Protein AF-A0A9X8QHI1-F1 (afdb_monomer)

Radius of gyration: 30.8 Å; Cα contacts (8 Å, |Δi|>4): 151; chains: 1; bounding box: 66×58×84 Å

Solvent-accessible surface area (backbone atoms only — not comparable to full-atom values): 13417 Å² total; per-residue (Å²): 136,79,88,83,84,77,73,76,63,63,76,77,45,47,61,26,50,53,50,50,55,56,45,72,71,61,68,79,86,78,76,76,77,72,52,71,58,47,57,49,25,48,51,50,18,52,50,33,41,53,51,17,49,53,29,39,53,51,22,51,52,50,54,50,47,46,73,74,79,48,80,62,58,69,70,61,51,54,49,26,52,50,32,39,53,51,17,52,54,29,41,52,50,26,60,46,35,48,53,54,30,51,52,53,48,60,73,44,36,68,64,52,50,50,54,43,51,52,50,42,51,53,53,51,49,53,56,26,54,70,51,63,83,53,56,70,66,31,50,54,53,36,42,53,54,45,51,54,51,35,52,56,40,50,50,54,42,42,61,65,45,68,82,39,45,65,59,53,51,52,42,58,50,48,52,52,50,41,56,73,63,57,38,68,59,51,51,54,51,38,66,72,56,34,91,33,97,92,33,45,66,57,38,52,49,50,49,53,52,50,53,52,51,50,52,54,54,55,39,52,51,43,50,54,53,34,52,52,48,49,52,48,42,52,43,46,52,55,34,50,50,60,55,57,63,73,75,112

Secondary structure (DSSP, 8-state):
------S--HHHHHHHHHHHHHHHH-PPP------HHHHHHHHHHHHHHHHHHHHHHHHHHHHHHHHHT----HHHHHHHHHHHHHHHHHHHHHHHHHHHHHHHHHHTHHHHHHHHHHHHHHHHHHHHHHHTTS-HHHHHHHHHHHHHHHHHHHHHHHHHHTTTHHHHHHHHHHHHHHHHTTTHHHHHHHHHH-S-TTTHHHHHHHHHHHHHHHHHHHHHHHHHHHHHHHHHHHHHHHHHHHHHHTT-

Structure (mmCIF, N/CA/C/O backbone):
data_AF-A0A9X8QHI1-F1
#
_entry.id   AF-A0A9X8QHI1-F1
#
loop_
_atom_site.group_PDB
_atom_site.id
_atom_site.type_symbol
_atom_site.label_atom_id
_atom_site.label_alt_id
_atom_site.label_comp_id
_atom_site.label_asym_id
_atom_site.label_entity_id
_atom_site.label_seq_id
_atom_site.pdbx_PDB_ins_code
_atom_site.Cartn_x
_atom_site.Cartn_y
_atom_site.Cartn_z
_atom_site.occupancy
_atom_site.B_iso_or_equiv
_atom_site.auth_seq_id
_atom_site.auth_comp_id
_atom_site.auth_asym_id
_atom_site.auth_atom_id
_atom_site.pdbx_PDB_model_num
ATOM 1 N N . MET A 1 1 ? -37.034 -37.301 21.655 1.00 41.12 1 MET A N 1
ATOM 2 C CA . MET A 1 1 ? -37.198 -35.894 22.078 1.00 41.12 1 MET A CA 1
ATOM 3 C C . MET A 1 1 ? -35.820 -35.350 22.422 1.00 41.12 1 MET A C 1
ATOM 5 O O . MET A 1 1 ? -35.374 -35.459 23.553 1.00 41.12 1 MET A O 1
ATOM 9 N N . THR A 1 2 ? -35.085 -34.902 21.406 1.00 42.12 2 THR A N 1
ATOM 10 C CA . THR A 1 2 ? -33.741 -34.334 21.551 1.00 42.12 2 THR A CA 1
ATOM 11 C C . THR A 1 2 ? -33.861 -32.888 22.009 1.00 42.12 2 THR A C 1
ATOM 13 O O . THR A 1 2 ? -34.545 -32.084 21.380 1.00 42.12 2 THR A O 1
ATOM 16 N N . ASN A 1 3 ? -33.233 -32.614 23.146 1.00 45.66 3 ASN A N 1
ATOM 17 C CA . ASN A 1 3 ? -33.188 -31.343 23.848 1.00 45.66 3 ASN A CA 1
ATOM 18 C C . ASN A 1 3 ? -32.720 -30.212 22.911 1.00 45.66 3 ASN A C 1
ATOM 20 O O . ASN A 1 3 ? -31.548 -30.147 22.552 1.00 45.66 3 ASN A O 1
ATOM 24 N N . LYS A 1 4 ? -33.657 -29.357 22.487 1.00 49.12 4 LYS A N 1
ATOM 25 C CA . LYS A 1 4 ? -33.450 -28.222 21.571 1.00 49.12 4 LYS A CA 1
ATOM 26 C C . LYS A 1 4 ? -33.300 -26.898 22.343 1.00 49.12 4 LYS A C 1
ATOM 28 O O . LYS A 1 4 ? -33.751 -25.861 21.880 1.00 49.12 4 LYS A O 1
ATOM 33 N N . ALA A 1 5 ? -32.747 -26.955 23.555 1.00 50.88 5 ALA A N 1
ATOM 34 C CA . ALA A 1 5 ? -32.714 -25.840 24.506 1.00 50.88 5 ALA A CA 1
ATOM 35 C C . ALA A 1 5 ? -31.305 -25.259 24.716 1.00 50.88 5 ALA A C 1
ATOM 37 O O . ALA A 1 5 ? -30.947 -24.932 25.842 1.00 50.88 5 ALA A O 1
ATOM 38 N N . ASN A 1 6 ? -30.475 -25.185 23.669 1.00 51.12 6 ASN A N 1
ATOM 39 C CA . ASN A 1 6 ? -29.163 -24.531 23.776 1.00 51.12 6 ASN A CA 1
ATOM 40 C C . ASN A 1 6 ? -28.576 -24.082 22.424 1.00 51.12 6 ASN A C 1
ATOM 42 O O . ASN A 1 6 ? -27.358 -24.058 22.249 1.00 51.12 6 ASN A O 1
ATOM 46 N N . GLU A 1 7 ? -29.421 -23.733 21.451 1.00 56.00 7 GLU A N 1
ATOM 47 C CA . GLU A 1 7 ? -28.956 -22.842 20.382 1.00 56.00 7 GLU A CA 1
ATOM 48 C C . GLU A 1 7 ? -28.915 -21.430 20.986 1.00 56.00 7 GLU A C 1
ATOM 50 O O . GLU A 1 7 ? -29.912 -21.018 21.581 1.00 56.00 7 GLU A O 1
ATOM 55 N N . PRO A 1 8 ? -27.773 -20.717 20.944 1.00 59.75 8 PRO A N 1
ATOM 56 C CA . PRO A 1 8 ? -27.722 -19.344 21.434 1.00 59.75 8 PRO A CA 1
ATOM 57 C C . PRO A 1 8 ? -28.782 -18.534 20.686 1.00 59.75 8 PRO A C 1
ATOM 59 O O . PRO A 1 8 ? -28.872 -18.657 19.468 1.00 59.75 8 PRO A O 1
ATOM 62 N N . ASP A 1 9 ? -29.588 -17.747 21.405 1.00 62.72 9 ASP A N 1
ATOM 63 C CA . ASP A 1 9 ? -30.670 -16.951 20.819 1.00 62.72 9 ASP A CA 1
ATOM 64 C C . ASP A 1 9 ? -30.130 -16.068 19.682 1.00 62.72 9 ASP A C 1
ATOM 66 O O . ASP A 1 9 ? -29.602 -14.975 19.907 1.00 62.72 9 ASP A O 1
ATOM 70 N N . ASP A 1 10 ? -30.280 -16.527 18.437 1.00 65.69 10 ASP A N 1
ATOM 71 C CA . ASP A 1 10 ? -29.847 -15.802 17.238 1.00 65.69 10 ASP A CA 1
ATOM 72 C C . ASP A 1 10 ? -30.461 -14.397 17.196 1.00 65.69 10 ASP A C 1
ATOM 74 O O . ASP A 1 10 ? -29.866 -13.455 16.671 1.00 65.69 10 ASP A O 1
ATOM 78 N N . GLU A 1 11 ? -31.642 -14.238 17.798 1.00 70.00 11 GLU A N 1
ATOM 79 C CA . GLU A 1 11 ? -32.358 -12.976 17.942 1.00 70.00 11 GLU A CA 1
ATOM 80 C C . GLU A 1 11 ? -31.620 -11.952 18.820 1.00 70.00 11 GLU A C 1
ATOM 82 O O . GLU A 1 11 ? -31.612 -10.769 18.473 1.00 70.00 11 GLU A O 1
ATOM 87 N N . ALA A 1 12 ? -30.908 -12.394 19.862 1.00 72.19 12 ALA A N 1
ATOM 88 C CA . ALA A 1 12 ? -30.068 -11.537 20.702 1.00 72.19 12 ALA A CA 1
ATOM 89 C C . ALA A 1 12 ? -28.800 -11.060 19.969 1.00 72.19 12 ALA A C 1
ATOM 91 O O . ALA A 1 12 ? -28.300 -9.967 20.232 1.00 72.19 12 ALA A O 1
ATOM 92 N N . LEU A 1 13 ? -28.304 -11.835 18.997 1.00 78.50 13 LEU A N 1
ATOM 93 C CA . LEU A 1 13 ? -27.115 -11.499 18.202 1.00 78.50 13 LEU A CA 1
ATOM 94 C C . LEU A 1 13 ? -27.428 -10.670 16.947 1.00 78.50 13 LEU A C 1
ATOM 96 O O . LEU A 1 13 ? -26.521 -10.051 16.383 1.00 78.50 13 LEU A O 1
ATOM 100 N N . ARG A 1 14 ? -28.690 -10.615 16.493 1.00 83.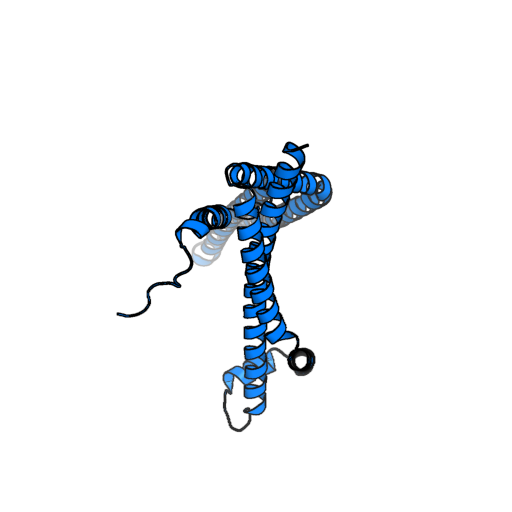38 14 ARG A N 1
ATOM 101 C CA . ARG A 1 14 ? -29.122 -9.812 15.328 1.00 83.38 14 ARG A CA 1
ATOM 102 C C . ARG A 1 14 ? -28.612 -8.363 15.326 1.00 83.38 14 ARG A C 1
ATOM 104 O O . ARG A 1 14 ? -28.152 -7.929 14.266 1.00 83.38 14 ARG A O 1
ATOM 111 N N . PRO A 1 15 ? -28.691 -7.579 16.420 1.00 84.88 15 PRO A N 1
ATOM 112 C CA . PRO A 1 15 ? -28.192 -6.204 16.401 1.00 84.88 15 PRO A CA 1
ATOM 113 C C . PRO A 1 15 ? -26.672 -6.148 16.187 1.00 84.88 15 PRO A C 1
ATOM 115 O O . PRO A 1 15 ? -26.198 -5.340 15.388 1.00 84.88 15 PRO A O 1
ATOM 118 N N . THR A 1 16 ? -25.920 -7.061 16.801 1.00 86.25 16 THR A N 1
ATOM 119 C CA . THR A 1 16 ? -24.462 -7.189 16.650 1.00 86.25 16 THR A CA 1
ATOM 120 C C . THR A 1 16 ? -24.070 -7.602 15.229 1.00 86.25 16 THR A C 1
ATOM 122 O O . THR A 1 16 ? -23.151 -7.029 14.641 1.00 86.25 16 THR A O 1
ATOM 125 N N . TRP A 1 17 ? -24.812 -8.523 14.609 1.00 89.06 17 TRP A N 1
ATOM 126 C CA . TRP A 1 17 ? -24.608 -8.911 13.209 1.00 89.06 17 TRP A CA 1
ATOM 127 C C . TRP A 1 17 ? -24.809 -7.755 12.231 1.00 89.06 17 TRP A C 1
ATOM 129 O O . TRP A 1 17 ? -24.026 -7.608 11.293 1.00 89.06 17 TRP A O 1
ATOM 139 N N . LYS A 1 18 ? -25.813 -6.898 12.454 1.00 89.44 18 LYS A N 1
ATOM 140 C CA . LYS A 1 18 ? -26.036 -5.706 11.616 1.00 89.44 18 LYS A CA 1
ATOM 141 C C . LYS A 1 18 ? -24.866 -4.723 11.698 1.00 89.44 18 LYS A C 1
ATOM 143 O O . LYS A 1 18 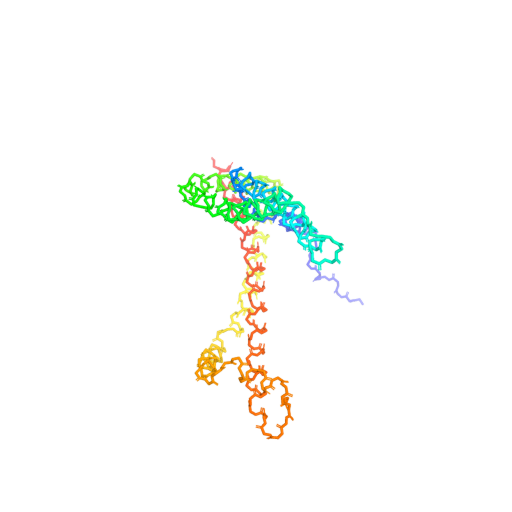? -24.466 -4.173 10.673 1.00 89.44 18 LYS A O 1
ATOM 148 N N . VAL A 1 19 ? -24.286 -4.547 12.887 1.00 88.44 19 VAL A N 1
ATOM 149 C CA . VAL A 1 19 ? -23.073 -3.735 13.082 1.00 88.44 19 VAL A CA 1
ATOM 150 C C . VAL A 1 19 ? -21.896 -4.335 12.312 1.00 88.44 19 VAL A C 1
ATOM 152 O O . VAL A 1 19 ? -21.234 -3.626 11.555 1.00 88.44 19 VAL A O 1
ATOM 155 N N . LEU A 1 20 ? -21.651 -5.640 12.459 1.00 88.44 20 LEU A N 1
ATOM 156 C CA . LEU A 1 20 ? -20.562 -6.334 11.762 1.00 88.44 20 LEU A CA 1
ATOM 157 C C . LEU A 1 20 ? -20.723 -6.279 10.236 1.00 88.44 20 LEU A C 1
ATOM 159 O O . LEU A 1 20 ? -19.739 -6.067 9.527 1.00 88.44 20 LEU A O 1
ATOM 163 N N . HIS A 1 21 ? -21.951 -6.410 9.730 1.00 89.25 21 HIS A N 1
ATOM 164 C CA . HIS A 1 21 ? -22.243 -6.271 8.305 1.00 89.25 21 HIS A CA 1
ATOM 165 C C . HIS A 1 21 ? -21.891 -4.866 7.803 1.00 89.25 21 HIS A C 1
ATOM 167 O O . HIS A 1 21 ? -21.140 -4.728 6.840 1.00 89.25 21 HIS A O 1
ATOM 173 N N . TYR A 1 22 ? -22.349 -3.819 8.493 1.00 89.12 22 TYR A N 1
ATOM 174 C CA . TYR A 1 22 ? -22.016 -2.439 8.137 1.00 89.12 22 TYR A CA 1
ATOM 175 C C . TYR A 1 22 ? -20.497 -2.172 8.177 1.00 89.12 22 TYR A C 1
ATOM 177 O O . TYR A 1 22 ? -19.942 -1.532 7.284 1.00 89.12 22 TYR A O 1
ATOM 185 N N . LEU A 1 23 ? -19.787 -2.713 9.172 1.00 87.75 23 LEU A N 1
ATOM 186 C CA . LEU A 1 23 ? -18.327 -2.596 9.262 1.00 87.75 23 LEU A CA 1
ATOM 187 C C . LEU A 1 23 ? -17.595 -3.295 8.114 1.00 87.75 23 LEU A C 1
ATOM 189 O O . LEU A 1 23 ? -16.530 -2.830 7.710 1.00 87.75 23 LEU A O 1
ATOM 193 N N . SER A 1 24 ? -18.144 -4.382 7.570 1.00 86.31 24 SER A N 1
ATOM 194 C CA . SER A 1 24 ? -17.550 -5.077 6.421 1.00 86.31 24 SER A CA 1
ATOM 195 C C . SER A 1 24 ? -17.541 -4.223 5.145 1.00 86.31 24 SER A C 1
ATOM 197 O O . SER A 1 24 ? -16.659 -4.373 4.298 1.00 86.31 24 SER A O 1
ATOM 199 N N . GLU A 1 25 ? -18.474 -3.274 5.037 1.00 86.69 25 GLU A N 1
ATOM 200 C CA . GLU A 1 25 ? -18.550 -2.312 3.934 1.00 86.69 25 GLU A CA 1
ATOM 201 C C . GLU A 1 25 ? -17.610 -1.113 4.141 1.00 86.69 25 GLU A C 1
ATOM 203 O O . GLU A 1 25 ? -17.193 -0.467 3.174 1.00 86.69 25 GLU A O 1
ATOM 208 N N . CYS A 1 26 ? -17.216 -0.840 5.389 1.00 85.56 26 CYS A N 1
ATOM 209 C CA . CYS A 1 26 ? -16.259 0.206 5.731 1.00 85.56 26 CYS A CA 1
ATOM 210 C C . CYS A 1 26 ? -14.840 -0.194 5.303 1.00 85.56 26 CYS A C 1
ATOM 212 O O . CYS A 1 26 ? -14.160 -0.996 5.945 1.00 85.56 26 CYS A O 1
ATOM 214 N N . LYS A 1 27 ? -14.363 0.405 4.210 1.00 82.62 27 LYS A N 1
ATOM 215 C CA . LYS A 1 27 ? -12.992 0.226 3.716 1.00 82.62 27 LYS A CA 1
ATOM 216 C C . LYS A 1 27 ? -12.089 1.355 4.213 1.00 82.62 27 LYS A C 1
ATOM 218 O O . LYS A 1 27 ? -12.553 2.489 4.276 1.00 82.62 27 LYS A O 1
ATOM 223 N N . PRO A 1 28 ? -10.808 1.079 4.511 1.00 81.69 28 PRO A N 1
ATOM 224 C CA . PRO A 1 28 ? -9.853 2.139 4.802 1.00 81.69 28 PRO A CA 1
ATOM 225 C C . PRO A 1 28 ? -9.712 3.059 3.589 1.00 81.69 28 PRO A C 1
ATOM 227 O O . PRO A 1 28 ? -9.843 2.621 2.438 1.00 81.69 28 PRO A O 1
ATOM 230 N N . PHE A 1 29 ? -9.436 4.334 3.844 1.00 79.25 29 PHE A N 1
ATOM 231 C CA . PHE A 1 29 ? -9.200 5.305 2.787 1.00 79.25 29 PHE A CA 1
ATOM 232 C C . PHE A 1 29 ? -8.008 4.857 1.926 1.00 79.25 29 PHE A C 1
ATOM 234 O O . PHE A 1 29 ? -6.893 4.697 2.408 1.00 79.25 29 PHE A O 1
ATOM 241 N N . SER A 1 30 ? -8.254 4.590 0.641 1.00 72.56 30 SER A N 1
ATOM 242 C CA . SER A 1 30 ? -7.247 4.030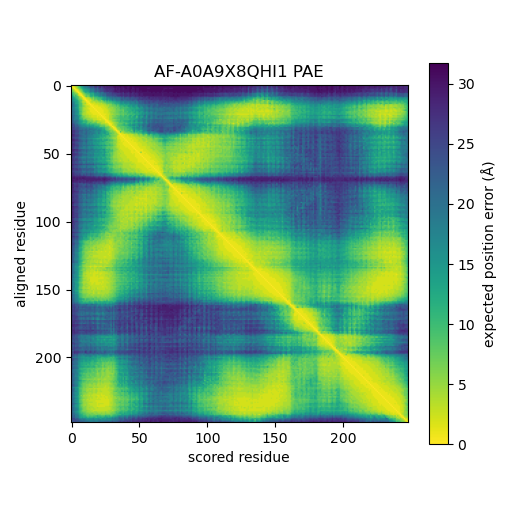 -0.273 1.00 72.56 30 SER A CA 1
ATOM 243 C C . SER A 1 30 ? -6.802 5.008 -1.359 1.00 72.56 30 SER A C 1
ATOM 245 O O . SER A 1 30 ? -6.031 4.642 -2.248 1.00 72.56 30 SER A O 1
ATOM 247 N N . LYS A 1 31 ? -7.345 6.229 -1.365 1.00 67.69 31 LYS A N 1
ATOM 248 C CA . LYS A 1 31 ? -7.067 7.210 -2.413 1.00 67.69 31 LYS A CA 1
ATOM 249 C C . LYS A 1 31 ? -5.835 8.013 -2.030 1.00 67.69 31 LYS A C 1
ATOM 251 O O . LYS A 1 31 ? -5.932 8.980 -1.292 1.00 67.69 31 LYS A O 1
ATOM 256 N N . VAL A 1 32 ? -4.689 7.656 -2.600 1.00 62.47 32 VAL A N 1
ATOM 257 C CA . VAL A 1 32 ? -3.538 8.564 -2.600 1.00 62.47 32 VAL A CA 1
ATOM 258 C C . VAL A 1 32 ? -3.966 9.825 -3.345 1.00 62.47 32 VAL A C 1
ATOM 260 O O . VAL A 1 32 ? -4.337 9.753 -4.522 1.00 62.47 32 VAL A O 1
ATOM 263 N N . VAL A 1 33 ? -3.977 10.965 -2.653 1.00 63.72 33 VAL A N 1
ATOM 264 C CA . VAL A 1 33 ? -4.255 12.264 -3.267 1.00 63.72 33 VAL A CA 1
ATOM 265 C C . VAL A 1 33 ? -3.086 12.562 -4.200 1.00 63.72 33 VAL A C 1
ATOM 267 O O . VAL A 1 33 ? -2.057 13.082 -3.784 1.00 63.72 33 VAL A O 1
ATOM 270 N N . LYS A 1 34 ? -3.207 12.165 -5.469 1.00 62.09 34 LYS A N 1
ATOM 271 C CA . LYS A 1 34 ? -2.233 12.545 -6.492 1.00 62.09 34 LYS A CA 1
ATOM 272 C C . LYS A 1 34 ? -2.313 14.048 -6.681 1.00 62.09 34 LYS A C 1
ATOM 274 O O . LYS A 1 34 ? -3.411 14.598 -6.817 1.00 62.09 34 LYS A O 1
ATOM 279 N N . THR A 1 35 ? -1.169 14.718 -6.708 1.00 69.69 35 THR A N 1
ATOM 280 C CA . THR A 1 35 ? -1.160 16.144 -7.026 1.00 69.69 35 THR A CA 1
ATOM 281 C C . THR A 1 35 ? -1.586 16.328 -8.482 1.00 69.69 35 THR A C 1
ATOM 283 O O . THR A 1 35 ? -1.209 15.554 -9.363 1.00 69.69 35 THR A O 1
ATOM 286 N N . SER A 1 36 ? -2.353 17.382 -8.776 1.00 72.19 36 SER A N 1
ATOM 287 C CA . SER A 1 36 ? -2.701 17.726 -10.164 1.00 72.19 36 SER A CA 1
ATOM 288 C C . SER A 1 36 ? -1.450 17.884 -11.041 1.00 72.19 36 SER A C 1
ATOM 290 O O . SER A 1 36 ? -1.498 17.621 -12.237 1.00 72.19 36 SER A O 1
ATOM 292 N N . ILE A 1 37 ? -0.317 18.252 -10.431 1.00 72.50 37 ILE A N 1
ATOM 293 C CA . ILE A 1 37 ? 0.991 18.395 -11.078 1.00 72.50 37 ILE A CA 1
ATOM 294 C C . ILE A 1 37 ? 1.536 17.041 -11.548 1.00 72.50 37 ILE A C 1
ATOM 296 O O . ILE A 1 37 ? 1.971 16.950 -12.689 1.00 72.50 37 ILE A O 1
ATOM 300 N N . GLU A 1 38 ? 1.462 15.981 -10.738 1.00 78.25 38 GLU A N 1
ATOM 301 C CA . GLU A 1 38 ? 1.873 14.630 -11.157 1.00 78.25 38 GLU A CA 1
ATOM 302 C C . GLU A 1 38 ? 1.033 14.110 -12.323 1.00 78.25 38 GLU A C 1
ATOM 304 O O . GLU A 1 38 ? 1.563 13.537 -13.273 1.00 78.25 38 GLU A O 1
ATOM 309 N N . VAL A 1 39 ? -0.282 14.342 -12.284 1.00 81.69 39 VAL A N 1
ATOM 310 C CA . VAL A 1 39 ? -1.194 13.907 -13.351 1.00 81.69 39 VAL A CA 1
ATOM 311 C C . VAL A 1 39 ? -0.909 14.655 -14.655 1.00 81.69 39 VAL A C 1
ATOM 313 O O . VAL A 1 39 ? -0.871 14.042 -15.723 1.00 81.69 39 VAL A O 1
ATOM 316 N N . ILE A 1 40 ? -0.674 15.969 -14.580 1.00 81.81 40 ILE A N 1
ATOM 317 C CA . ILE A 1 40 ? -0.323 16.790 -15.744 1.00 81.81 40 ILE A CA 1
ATOM 318 C C . ILE A 1 40 ? 1.052 16.391 -16.285 1.00 81.81 40 ILE A C 1
ATOM 320 O O . ILE A 1 40 ? 1.179 16.178 -17.487 1.00 81.81 40 ILE A O 1
ATOM 324 N N . ALA A 1 41 ? 2.058 16.221 -15.425 1.00 80.62 41 ALA A N 1
ATOM 325 C CA . ALA A 1 41 ? 3.401 15.820 -15.832 1.00 80.62 41 ALA A CA 1
ATOM 326 C C . ALA A 1 41 ? 3.411 14.445 -16.510 1.00 80.62 41 ALA A C 1
ATOM 328 O O . ALA A 1 41 ? 4.046 14.289 -17.548 1.00 80.62 41 ALA A O 1
ATOM 329 N N . GLN A 1 42 ? 2.643 13.478 -15.998 1.00 84.31 42 GLN A N 1
ATOM 330 C CA . GLN A 1 42 ? 2.494 12.169 -16.636 1.00 84.31 42 GLN A CA 1
ATOM 331 C C . GLN A 1 42 ? 1.813 12.272 -18.007 1.00 84.31 42 GLN A C 1
ATOM 333 O O . GLN A 1 42 ? 2.194 11.581 -18.950 1.00 84.31 42 GLN A O 1
ATOM 338 N N . LYS A 1 43 ? 0.806 13.143 -18.137 1.00 84.88 43 LYS A N 1
ATOM 339 C CA . LYS A 1 43 ? 0.109 13.372 -19.406 1.00 84.88 43 LYS A CA 1
ATOM 340 C C . LYS A 1 43 ? 1.030 14.018 -20.443 1.00 84.88 43 LYS A C 1
ATOM 342 O O . LYS A 1 43 ? 1.064 13.553 -21.578 1.00 84.88 43 LYS A O 1
ATOM 347 N N . VAL A 1 44 ? 1.798 15.032 -20.042 1.00 84.12 44 VAL A N 1
ATOM 348 C CA . VAL A 1 44 ? 2.800 15.694 -20.892 1.00 84.12 44 VAL A CA 1
ATOM 349 C C . VAL A 1 44 ? 3.899 14.709 -21.287 1.00 84.12 44 VAL A C 1
ATOM 351 O O . VAL A 1 44 ? 4.214 14.607 -22.467 1.00 84.12 44 VAL A O 1
ATOM 354 N N . ALA A 1 45 ? 4.413 13.913 -20.346 1.00 82.94 45 ALA A N 1
ATOM 355 C CA . ALA A 1 45 ? 5.414 12.886 -20.621 1.00 82.94 45 ALA A CA 1
ATOM 356 C C . ALA A 1 45 ? 4.923 11.863 -21.656 1.00 82.94 45 ALA A C 1
ATOM 358 O O . ALA A 1 45 ? 5.627 11.590 -22.625 1.00 82.94 45 ALA A O 1
ATOM 359 N N . ASN A 1 46 ? 3.695 11.353 -21.510 1.00 85.25 46 ASN A N 1
ATOM 360 C CA . ASN A 1 46 ? 3.113 10.418 -22.476 1.00 85.25 46 ASN A CA 1
ATOM 361 C C . ASN A 1 46 ? 2.900 11.051 -23.859 1.00 85.25 46 ASN A C 1
ATOM 363 O O . ASN A 1 46 ? 3.097 10.381 -24.870 1.00 85.25 46 ASN A O 1
ATOM 367 N N . GLN A 1 47 ? 2.508 12.326 -23.922 1.00 86.62 47 GLN A N 1
ATOM 368 C CA . GLN A 1 47 ? 2.379 13.042 -25.193 1.00 86.62 47 GLN A CA 1
ATOM 369 C C . GLN A 1 47 ? 3.745 13.240 -25.863 1.00 86.62 47 GLN A C 1
ATOM 371 O O . GLN A 1 47 ? 3.885 12.938 -27.046 1.00 86.62 47 GLN A O 1
ATOM 376 N N . CYS A 1 48 ? 4.764 13.662 -25.108 1.00 82.62 48 CYS A N 1
ATOM 377 C CA . CYS A 1 48 ? 6.146 13.764 -25.581 1.00 82.62 48 CYS A CA 1
ATOM 378 C C . CYS A 1 48 ? 6.670 12.420 -26.101 1.00 82.62 48 CYS A C 1
ATOM 380 O O . CYS A 1 48 ? 7.258 12.373 -27.177 1.00 82.62 48 CYS A O 1
ATOM 382 N N . LEU A 1 49 ? 6.406 11.323 -25.388 1.00 84.88 49 LEU A N 1
ATOM 383 C CA . LEU A 1 49 ? 6.796 9.979 -25.813 1.00 84.88 49 LEU A CA 1
ATOM 384 C C . LEU A 1 49 ? 6.102 9.572 -27.125 1.00 84.88 49 LEU A C 1
ATOM 386 O O . LEU A 1 49 ? 6.741 9.021 -28.019 1.00 84.88 49 LEU A O 1
ATOM 390 N N . GLY A 1 50 ? 4.809 9.885 -27.265 1.00 85.25 50 GLY A N 1
ATOM 391 C CA . GLY A 1 50 ? 4.045 9.624 -28.487 1.00 85.25 50 GLY A CA 1
ATOM 392 C C . GLY A 1 50 ? 4.608 10.364 -29.702 1.00 85.25 50 GLY A C 1
ATOM 393 O O . GLY A 1 50 ? 4.829 9.757 -30.748 1.00 85.25 50 GLY A O 1
ATOM 394 N N . PHE A 1 51 ? 4.916 11.654 -29.558 1.00 86.06 51 PHE A N 1
ATOM 395 C CA . PHE A 1 51 ? 5.558 12.433 -30.622 1.00 86.06 51 PHE A CA 1
ATOM 396 C C . PHE A 1 51 ? 6.984 11.952 -30.925 1.00 86.06 51 PHE A C 1
ATOM 398 O O . PHE A 1 51 ? 7.363 11.878 -32.093 1.00 86.06 51 PHE A O 1
ATOM 405 N N . ALA A 1 52 ? 7.757 11.563 -29.905 1.00 84.19 52 ALA A N 1
ATOM 406 C CA . ALA A 1 52 ? 9.107 11.032 -30.086 1.00 84.19 52 ALA A CA 1
ATOM 407 C C . ALA A 1 52 ? 9.085 9.748 -30.923 1.00 84.19 52 ALA A C 1
ATOM 409 O O . ALA A 1 52 ? 9.885 9.589 -31.843 1.00 84.19 52 ALA A O 1
ATOM 410 N N . PHE A 1 53 ? 8.124 8.863 -30.650 1.00 87.81 53 PHE A N 1
ATOM 411 C CA . PHE A 1 53 ? 7.926 7.639 -31.416 1.00 87.81 53 PHE A CA 1
ATOM 412 C C . PHE A 1 53 ? 7.561 7.921 -32.879 1.00 87.81 53 PHE A C 1
ATOM 414 O O . PHE A 1 53 ? 8.132 7.306 -33.776 1.00 87.81 53 PHE A O 1
ATOM 421 N N . LEU A 1 54 ? 6.668 8.883 -33.138 1.00 89.50 54 LEU A N 1
ATOM 422 C CA . LEU A 1 54 ? 6.291 9.271 -34.503 1.00 89.50 54 LEU A CA 1
ATOM 423 C C . LEU A 1 54 ? 7.474 9.845 -35.296 1.00 89.50 54 LEU A C 1
ATOM 425 O O . LEU A 1 54 ? 7.662 9.497 -36.464 1.00 89.50 54 LEU A O 1
ATOM 429 N N . PHE A 1 55 ? 8.292 10.694 -34.672 1.00 86.81 55 PHE A N 1
ATOM 430 C CA . PHE A 1 55 ? 9.483 11.261 -35.312 1.00 86.81 55 PHE A CA 1
ATOM 431 C C . PHE A 1 55 ? 10.555 10.206 -35.573 1.00 86.81 55 PHE A C 1
ATOM 433 O O . PHE A 1 55 ? 11.147 10.195 -36.653 1.00 86.81 55 PHE A O 1
ATOM 440 N N . LEU A 1 56 ? 10.753 9.274 -34.639 1.00 86.06 56 LEU A N 1
ATOM 441 C CA . LEU A 1 56 ? 11.669 8.154 -34.822 1.00 86.06 56 LEU A CA 1
ATOM 442 C C . LEU A 1 56 ? 11.189 7.226 -35.944 1.00 86.06 56 LEU A C 1
ATOM 444 O O . LEU A 1 56 ? 11.970 6.907 -36.834 1.00 86.06 56 LEU A O 1
ATOM 448 N N . ALA A 1 57 ? 9.907 6.853 -35.963 1.00 85.75 57 ALA A N 1
ATOM 449 C CA . ALA A 1 57 ? 9.329 6.023 -37.020 1.00 85.75 57 ALA A CA 1
ATOM 450 C C . ALA A 1 57 ? 9.479 6.678 -38.402 1.00 85.75 57 ALA A C 1
ATOM 452 O O . ALA A 1 57 ? 9.905 6.027 -39.352 1.00 85.75 57 ALA A O 1
ATOM 453 N N . SER A 1 58 ? 9.216 7.984 -38.495 1.00 85.38 58 SER A N 1
ATOM 454 C CA . SER A 1 58 ? 9.409 8.751 -39.732 1.00 85.38 58 SER A CA 1
ATOM 455 C C . SER A 1 58 ? 10.879 8.760 -40.167 1.00 85.38 58 SER A C 1
ATOM 457 O O . SER A 1 58 ? 11.180 8.531 -41.335 1.00 85.38 58 SER A O 1
ATOM 459 N N . SER A 1 59 ? 11.810 8.955 -39.227 1.00 83.56 59 SER A N 1
ATOM 460 C CA . SER A 1 59 ? 13.253 8.919 -39.497 1.00 83.56 59 SER A CA 1
ATOM 461 C C . SER A 1 59 ? 13.722 7.544 -39.996 1.00 83.56 59 SER A C 1
ATOM 463 O O . SER A 1 59 ? 14.494 7.466 -40.950 1.00 83.56 59 SER A O 1
ATOM 465 N N . VAL A 1 60 ? 13.196 6.452 -39.431 1.00 84.88 60 VAL A N 1
ATOM 466 C CA . VAL A 1 60 ? 13.485 5.078 -39.880 1.00 84.88 60 VAL A CA 1
ATOM 467 C C . VAL A 1 60 ? 12.984 4.836 -41.303 1.00 84.88 60 VAL A C 1
ATOM 469 O O . VAL A 1 60 ? 13.694 4.221 -42.094 1.00 84.88 60 VAL A O 1
ATOM 472 N N . VAL A 1 61 ? 11.807 5.358 -41.660 1.00 84.94 61 VAL A N 1
ATOM 473 C CA . VAL A 1 61 ? 11.280 5.276 -43.031 1.00 84.94 61 VAL A CA 1
ATOM 474 C C . VAL A 1 61 ? 12.201 6.009 -44.013 1.00 84.94 61 VAL A C 1
ATOM 476 O O . VAL A 1 61 ? 12.587 5.433 -45.029 1.00 84.94 61 VAL A O 1
ATOM 479 N N . PHE A 1 62 ? 12.641 7.230 -43.688 1.00 81.56 62 PHE A N 1
ATOM 480 C CA . PHE A 1 62 ? 13.617 7.958 -44.512 1.00 81.56 62 PHE A CA 1
ATOM 481 C C . PHE A 1 62 ? 14.956 7.216 -44.635 1.00 81.56 62 PHE A C 1
ATOM 483 O O . PHE A 1 62 ? 15.541 7.175 -45.717 1.00 81.56 62 PHE A O 1
ATOM 490 N N . ALA A 1 63 ? 15.432 6.598 -43.552 1.00 79.19 63 ALA A N 1
ATOM 491 C CA . ALA A 1 63 ? 16.660 5.808 -43.558 1.00 79.19 63 ALA A CA 1
ATOM 492 C C . ALA A 1 63 ? 16.535 4.536 -44.414 1.00 79.19 63 ALA A C 1
ATOM 494 O O . ALA A 1 63 ? 17.484 4.182 -45.110 1.00 79.19 63 ALA A O 1
ATOM 495 N N . TYR A 1 64 ? 15.373 3.877 -44.394 1.00 81.56 64 TYR A N 1
ATOM 496 C CA . TYR A 1 64 ? 15.092 2.686 -45.195 1.00 81.56 64 TYR A CA 1
ATOM 497 C C . TYR A 1 64 ? 15.096 2.999 -46.696 1.00 81.56 64 TYR A C 1
ATOM 499 O O . TYR A 1 64 ? 15.832 2.361 -47.449 1.00 81.56 64 TYR A O 1
ATOM 507 N N . PHE A 1 65 ? 14.366 4.035 -47.124 1.00 79.38 65 PHE A N 1
ATOM 508 C CA . PHE A 1 65 ? 14.335 4.444 -48.533 1.00 79.38 65 PHE A CA 1
ATOM 509 C C . PHE A 1 65 ? 15.707 4.892 -49.053 1.00 79.38 65 PHE A C 1
ATOM 511 O O . PHE A 1 65 ? 16.058 4.582 -50.189 1.00 79.38 65 PHE A O 1
ATOM 518 N N . ASN A 1 66 ? 16.528 5.520 -48.203 1.00 76.81 66 ASN A N 1
ATOM 519 C CA . ASN A 1 66 ? 17.891 5.923 -48.564 1.00 76.81 66 ASN A CA 1
ATOM 520 C C . ASN A 1 66 ? 18.832 4.736 -48.826 1.00 76.81 66 ASN A C 1
ATOM 522 O O . ASN A 1 66 ? 19.860 4.908 -49.478 1.00 76.81 66 ASN A O 1
ATOM 526 N N . ASN A 1 67 ? 18.524 3.557 -48.276 1.00 73.81 67 ASN A N 1
ATOM 527 C CA . ASN A 1 67 ? 19.402 2.389 -48.308 1.00 73.81 67 ASN A CA 1
ATOM 528 C C . ASN A 1 67 ? 18.978 1.320 -49.331 1.00 73.81 67 ASN A C 1
ATOM 530 O O . ASN A 1 67 ? 19.741 0.381 -49.543 1.00 73.81 67 ASN A O 1
ATOM 534 N N . HIS A 1 68 ? 17.777 1.408 -49.916 1.00 65.31 68 HIS A N 1
ATOM 535 C CA . HIS A 1 68 ? 17.242 0.370 -50.809 1.00 65.31 68 HIS A CA 1
ATOM 536 C C . HIS A 1 68 ? 16.978 0.821 -52.247 1.00 65.31 68 HIS A C 1
ATOM 538 O O . HIS A 1 68 ? 17.338 0.063 -53.143 1.00 65.31 68 HIS A O 1
ATOM 544 N N . GLU A 1 69 ? 16.395 2.001 -52.502 1.00 56.78 69 GLU A N 1
ATOM 545 C CA . GLU A 1 69 ? 15.860 2.270 -53.853 1.00 56.78 69 GLU A CA 1
ATOM 546 C C . GLU A 1 69 ? 16.401 3.520 -54.556 1.00 56.78 69 GLU A C 1
ATOM 548 O O . GLU A 1 69 ? 16.544 3.477 -55.769 1.00 56.78 69 GLU A O 1
ATOM 553 N N . GLU A 1 70 ? 16.824 4.580 -53.860 1.00 57.59 70 GLU A N 1
ATOM 554 C CA . GLU A 1 70 ? 17.466 5.746 -54.492 1.00 57.59 70 GLU A CA 1
ATOM 555 C C . GLU A 1 70 ? 18.199 6.584 -53.432 1.00 57.59 70 GLU A C 1
ATOM 557 O O . GLU A 1 70 ? 17.755 6.689 -52.286 1.00 57.59 70 GLU A O 1
ATOM 562 N N . LYS A 1 71 ? 19.333 7.210 -53.787 1.00 63.31 71 LYS A N 1
ATOM 563 C CA . LYS A 1 71 ? 19.992 8.168 -52.882 1.00 63.31 71 LYS A CA 1
ATOM 564 C C . LYS A 1 71 ? 19.052 9.358 -52.700 1.00 63.31 71 LYS A C 1
ATOM 566 O O . LYS A 1 71 ? 18.883 10.141 -53.634 1.00 63.31 71 LYS A O 1
ATOM 571 N N . LEU A 1 72 ? 18.458 9.503 -51.514 1.00 64.38 72 LEU A N 1
ATOM 572 C CA . LEU A 1 72 ? 17.582 10.636 -51.232 1.00 64.38 72 LEU A CA 1
ATOM 573 C C . LEU A 1 72 ? 18.338 11.952 -51.437 1.00 64.38 72 LEU A C 1
ATOM 575 O O . LEU A 1 72 ? 19.527 12.071 -51.125 1.00 64.38 72 LEU A O 1
ATOM 579 N N . THR A 1 73 ? 17.623 12.970 -51.920 1.00 76.50 73 THR A N 1
ATOM 580 C CA . THR A 1 73 ? 18.155 14.335 -51.991 1.00 76.50 73 THR A CA 1
ATOM 581 C C . THR A 1 73 ? 18.702 14.767 -50.625 1.00 76.50 73 THR A C 1
ATOM 583 O O . THR A 1 73 ? 18.076 14.458 -49.604 1.00 76.50 73 THR A O 1
ATOM 586 N N . PRO A 1 74 ? 19.814 15.524 -50.580 1.00 77.50 74 PRO A N 1
ATOM 587 C CA . PRO A 1 74 ? 20.479 15.908 -49.330 1.00 77.50 74 PRO A CA 1
ATOM 588 C C . PRO A 1 74 ? 19.532 16.593 -48.331 1.00 77.50 74 PRO A C 1
ATOM 590 O O . PRO A 1 74 ? 19.614 16.336 -47.136 1.00 77.50 74 PRO A O 1
ATOM 593 N N . VAL A 1 75 ? 18.551 17.353 -48.830 1.00 78.62 75 VAL A N 1
ATOM 594 C CA . VAL A 1 75 ? 17.516 18.011 -48.016 1.00 78.62 75 VAL A CA 1
ATOM 595 C C . VAL A 1 75 ? 16.674 17.018 -47.201 1.00 78.62 75 VAL A C 1
ATOM 597 O O . VAL A 1 75 ? 16.449 17.234 -46.013 1.00 78.62 75 VAL A O 1
ATOM 600 N N . LEU A 1 76 ? 16.215 15.915 -47.803 1.00 79.44 76 LEU A N 1
ATOM 601 C CA . LEU A 1 76 ? 15.388 14.928 -47.095 1.00 79.44 76 LEU A CA 1
ATOM 602 C C . LEU A 1 76 ? 16.212 14.100 -46.097 1.00 79.44 76 LEU A C 1
ATOM 604 O O . LEU A 1 76 ? 15.692 13.687 -45.060 1.00 79.44 76 LEU A O 1
ATOM 608 N N . ARG A 1 77 ? 17.501 13.887 -46.380 1.00 76.38 77 ARG A N 1
ATOM 609 C CA . ARG A 1 77 ? 18.425 13.221 -45.456 1.00 76.38 77 ARG A CA 1
ATOM 610 C C . ARG A 1 77 ? 18.637 14.047 -44.185 1.00 76.38 77 ARG A C 1
ATOM 612 O O . ARG A 1 77 ? 18.524 13.500 -43.088 1.00 76.38 77 ARG A O 1
ATOM 619 N N . ASP A 1 78 ? 18.883 15.348 -44.321 1.00 81.38 78 ASP A N 1
ATOM 620 C CA . ASP A 1 78 ? 19.048 16.254 -43.176 1.00 81.38 78 ASP A CA 1
ATOM 621 C C . ASP A 1 78 ? 17.748 16.389 -42.366 1.00 81.38 78 ASP A C 1
ATOM 623 O O . ASP A 1 78 ? 17.766 16.459 -41.132 1.00 81.38 78 ASP A O 1
ATOM 627 N N . LEU A 1 79 ? 16.595 16.325 -43.037 1.00 85.00 79 LEU A N 1
ATOM 628 C CA . LEU A 1 79 ? 15.288 16.284 -42.381 1.00 85.00 79 LEU A CA 1
ATOM 629 C C . LEU A 1 79 ? 15.108 14.993 -41.557 1.00 85.00 79 LEU A C 1
ATOM 631 O O . LEU A 1 79 ? 14.703 15.050 -40.398 1.00 85.00 79 LEU A O 1
ATOM 635 N N . GLY A 1 80 ? 15.489 13.831 -42.093 1.00 81.56 80 GLY A N 1
ATOM 636 C CA . GLY A 1 80 ? 15.459 12.562 -41.355 1.00 81.56 80 GLY A CA 1
ATOM 637 C C . GLY A 1 80 ? 16.363 12.554 -40.114 1.00 81.56 80 GLY A C 1
ATOM 638 O O . GLY A 1 80 ? 15.963 12.056 -39.057 1.00 81.56 80 GLY A O 1
ATOM 639 N N . VAL A 1 81 ? 17.557 13.147 -40.211 1.00 83.00 81 VAL A N 1
ATOM 640 C CA . VAL A 1 81 ? 18.509 13.270 -39.092 1.00 83.00 81 VAL A CA 1
ATOM 641 C C . VAL A 1 81 ? 18.009 14.259 -38.034 1.00 83.00 81 VAL A C 1
ATOM 643 O O . VAL A 1 81 ? 18.059 13.961 -36.840 1.00 83.00 81 VAL A O 1
ATOM 646 N N . SER A 1 82 ? 17.468 15.410 -38.438 1.00 83.94 82 SER A N 1
ATOM 647 C CA . SER A 1 82 ? 16.901 16.389 -37.497 1.00 83.94 82 SER A CA 1
ATOM 648 C C . SER A 1 82 ? 15.675 15.848 -36.749 1.00 83.94 82 SER A C 1
ATOM 650 O O . SER A 1 82 ? 15.560 16.071 -35.542 1.00 83.94 82 SER A O 1
ATOM 652 N N . LEU A 1 83 ? 14.823 15.049 -37.404 1.00 83.94 83 LEU A N 1
ATOM 653 C CA . LEU A 1 83 ? 13.730 14.321 -36.746 1.00 83.94 83 LEU A CA 1
ATOM 654 C C . LEU A 1 83 ? 14.239 13.317 -35.701 1.00 83.94 83 LEU A C 1
ATOM 656 O O . LEU A 1 83 ? 13.647 13.207 -34.626 1.00 83.94 83 LEU A O 1
ATOM 660 N N . ALA A 1 84 ? 15.351 12.623 -35.967 1.00 80.81 84 ALA A N 1
ATOM 661 C CA . ALA A 1 84 ? 15.962 11.718 -34.991 1.00 80.81 84 ALA A CA 1
ATOM 662 C C . ALA A 1 84 ? 16.488 12.472 -33.757 1.00 80.81 84 ALA A C 1
ATOM 664 O O . ALA A 1 84 ? 16.229 12.061 -32.625 1.00 80.81 84 ALA A O 1
ATOM 665 N N . TYR A 1 85 ? 17.164 13.610 -33.950 1.00 86.69 85 TYR A N 1
ATOM 666 C CA . TYR A 1 85 ? 17.603 14.460 -32.836 1.00 86.69 85 TYR A CA 1
ATOM 667 C C . TYR A 1 85 ? 16.423 15.006 -32.025 1.00 86.69 85 TYR A C 1
ATOM 669 O O . TYR A 1 85 ? 16.456 14.970 -30.792 1.00 86.69 85 TYR A O 1
ATOM 677 N N . ALA A 1 86 ? 15.353 15.446 -32.692 1.00 85.44 86 ALA A N 1
ATOM 678 C CA . ALA A 1 86 ? 14.134 15.891 -32.026 1.00 85.44 86 ALA A CA 1
ATOM 679 C C . ALA A 1 86 ? 13.497 14.768 -31.189 1.00 85.44 86 ALA A C 1
ATOM 681 O O . ALA A 1 86 ? 13.092 15.012 -30.052 1.00 85.44 86 ALA A O 1
ATOM 682 N N . ALA A 1 87 ? 13.468 13.530 -31.696 1.00 85.56 87 ALA A N 1
ATOM 683 C CA . ALA A 1 87 ? 12.964 12.370 -30.959 1.00 85.56 87 ALA A CA 1
ATOM 684 C C . ALA A 1 87 ? 13.780 12.081 -29.686 1.00 85.56 87 ALA A C 1
ATOM 686 O O . ALA A 1 87 ? 13.198 11.831 -28.629 1.00 85.56 87 ALA A O 1
ATOM 687 N N . ILE A 1 88 ? 15.114 12.173 -29.753 1.00 86.06 88 ILE A N 1
ATOM 688 C CA . ILE A 1 88 ? 15.998 11.984 -28.590 1.00 86.06 88 ILE A CA 1
ATOM 689 C C . ILE A 1 88 ? 15.725 13.050 -27.522 1.00 86.06 88 ILE A C 1
ATOM 691 O O . ILE A 1 88 ? 15.524 12.712 -26.354 1.00 86.06 88 ILE A O 1
ATOM 695 N N . ILE A 1 89 ? 15.661 14.327 -27.914 1.00 88.50 89 ILE A N 1
ATOM 696 C CA . ILE A 1 89 ? 15.386 15.440 -26.990 1.00 88.50 89 ILE A CA 1
ATOM 697 C C . ILE A 1 89 ? 14.027 15.245 -26.308 1.00 88.50 89 ILE A C 1
ATOM 699 O O . ILE A 1 89 ? 13.906 15.395 -25.090 1.00 88.50 89 ILE A O 1
ATOM 703 N N . LEU A 1 90 ? 13.008 14.860 -27.075 1.00 82.19 90 LEU A N 1
ATOM 704 C CA . LEU A 1 90 ? 11.651 14.683 -26.572 1.00 82.19 90 LEU A CA 1
ATOM 705 C C . LEU A 1 90 ? 11.522 13.449 -25.661 1.00 82.19 90 LEU A C 1
ATOM 707 O O . LEU A 1 90 ? 10.797 13.488 -24.665 1.00 82.19 90 LEU A O 1
ATOM 711 N N . SER A 1 91 ? 12.292 12.392 -25.932 1.00 82.06 91 SER A N 1
ATOM 712 C CA . SER A 1 91 ? 12.418 11.224 -25.055 1.00 82.06 91 SER A CA 1
ATOM 713 C C . SER A 1 91 ? 13.072 11.587 -23.719 1.00 82.06 91 SER A C 1
ATOM 715 O O . SER A 1 91 ? 12.562 11.205 -22.665 1.00 82.06 91 SER A O 1
ATOM 717 N N . ILE A 1 92 ? 14.154 12.371 -23.731 1.00 85.38 92 ILE A N 1
ATOM 718 C CA . ILE A 1 92 ? 14.807 12.851 -22.502 1.00 85.38 92 ILE A CA 1
ATOM 719 C C . ILE A 1 92 ? 13.839 13.730 -21.695 1.00 85.38 92 ILE A C 1
ATOM 721 O O . ILE A 1 92 ? 13.679 13.527 -20.489 1.00 85.38 92 ILE A O 1
ATOM 725 N N . ALA A 1 93 ? 13.127 14.649 -22.352 1.00 84.19 93 ALA A N 1
ATOM 726 C CA . ALA A 1 93 ? 12.117 15.487 -21.706 1.00 84.19 93 ALA A CA 1
ATOM 727 C C . ALA A 1 93 ? 10.992 14.654 -21.061 1.00 84.19 93 ALA A C 1
ATOM 729 O O . ALA A 1 93 ? 10.557 14.961 -19.949 1.00 84.19 93 ALA A O 1
ATOM 730 N N . SER A 1 94 ? 10.567 13.562 -21.709 1.00 82.06 94 SER A N 1
ATOM 731 C CA . SER A 1 94 ? 9.540 12.660 -21.171 1.00 82.06 94 SER A CA 1
ATOM 732 C C . SER A 1 94 ? 9.979 11.934 -19.893 1.00 82.06 94 SER A C 1
ATOM 734 O O . SER A 1 94 ? 9.151 11.707 -19.014 1.00 82.06 94 SER A O 1
ATOM 736 N N . MET A 1 95 ? 11.273 11.622 -19.746 1.00 81.94 95 MET A N 1
ATOM 737 C CA . MET A 1 95 ? 11.826 11.020 -18.526 1.00 81.94 95 MET A CA 1
ATOM 738 C C . MET A 1 95 ? 11.968 12.033 -17.390 1.00 81.94 95 MET A C 1
ATOM 740 O O . MET A 1 95 ? 11.725 11.697 -16.233 1.00 81.94 95 MET A O 1
ATOM 744 N N . LEU A 1 96 ? 12.354 13.272 -17.700 1.00 84.50 96 LEU A N 1
ATOM 745 C CA . LEU A 1 96 ? 12.579 14.302 -16.684 1.00 84.50 96 LEU A CA 1
ATOM 746 C C . LEU A 1 96 ? 11.272 14.851 -16.101 1.00 84.50 96 LEU A C 1
ATOM 748 O O . LEU A 1 96 ? 11.224 15.165 -14.913 1.00 84.50 96 LEU A O 1
ATOM 752 N N . ALA A 1 97 ? 10.203 14.927 -16.896 1.00 81.94 97 ALA A N 1
ATOM 753 C CA . ALA A 1 97 ? 8.901 15.432 -16.460 1.00 81.94 97 ALA A CA 1
ATOM 754 C C . ALA A 1 97 ? 8.337 14.742 -15.191 1.00 81.94 97 ALA A C 1
ATOM 756 O O . ALA A 1 97 ? 8.019 15.458 -14.235 1.00 81.94 97 ALA A O 1
ATOM 757 N N . PRO A 1 98 ? 8.238 13.397 -15.103 1.00 80.69 98 PRO A N 1
ATOM 758 C CA . PRO A 1 98 ? 7.773 12.732 -13.886 1.00 80.69 98 PRO A CA 1
ATOM 759 C C . PRO A 1 98 ? 8.753 12.893 -12.714 1.00 80.69 98 PRO A C 1
ATOM 761 O O . PRO A 1 98 ? 8.302 13.054 -11.585 1.00 80.69 98 PRO A O 1
ATOM 764 N N . ILE A 1 99 ? 10.069 12.934 -12.961 1.00 83.12 99 ILE A N 1
ATOM 765 C CA . ILE A 1 99 ? 11.088 13.124 -11.910 1.00 83.12 99 ILE A CA 1
ATOM 766 C C . ILE A 1 99 ? 10.937 14.502 -11.254 1.00 83.12 99 ILE A C 1
ATOM 768 O O . ILE A 1 99 ? 10.883 14.611 -10.029 1.00 83.12 99 ILE A O 1
ATOM 772 N N . ILE A 1 100 ? 10.812 15.558 -12.062 1.00 83.19 100 ILE A N 1
ATOM 773 C CA . ILE A 1 100 ? 10.612 16.926 -11.572 1.00 83.19 100 ILE A CA 1
ATOM 774 C C . ILE A 1 100 ? 9.281 17.030 -10.818 1.00 83.19 100 ILE A C 1
ATOM 776 O O . ILE A 1 100 ? 9.231 17.634 -9.747 1.00 83.19 100 ILE A O 1
ATOM 780 N N . ALA A 1 101 ? 8.215 16.405 -11.325 1.00 82.19 101 ALA A N 1
ATOM 781 C CA . ALA A 1 101 ? 6.926 16.381 -10.641 1.00 82.19 101 ALA A CA 1
ATOM 782 C C . ALA A 1 101 ? 7.009 15.691 -9.272 1.00 82.19 101 ALA A C 1
ATOM 784 O O . ALA A 1 101 ? 6.502 16.235 -8.292 1.00 82.19 101 ALA A O 1
ATOM 785 N N . SER A 1 102 ? 7.708 14.557 -9.175 1.00 81.19 102 SER A N 1
ATOM 786 C CA . SER A 1 102 ? 7.954 13.877 -7.901 1.00 81.19 102 SER A CA 1
ATOM 787 C C . SER A 1 102 ? 8.776 14.732 -6.933 1.00 81.19 102 SER A C 1
ATOM 789 O O . SER A 1 102 ? 8.431 14.802 -5.755 1.00 81.19 102 SER A O 1
ATOM 791 N N . CYS A 1 103 ? 9.801 15.448 -7.406 1.00 82.81 103 CYS A N 1
ATOM 792 C CA . CYS A 1 103 ? 10.552 16.399 -6.579 1.00 82.81 103 CYS A CA 1
ATOM 793 C C . CYS A 1 103 ? 9.668 17.544 -6.061 1.00 82.81 103 CYS A C 1
ATOM 795 O O . CYS A 1 103 ? 9.738 17.899 -4.886 1.00 82.81 103 CYS A O 1
ATOM 797 N N . ILE A 1 104 ? 8.792 18.103 -6.900 1.00 82.00 104 ILE A N 1
ATOM 798 C CA . ILE A 1 104 ? 7.852 19.156 -6.484 1.00 82.00 104 ILE A CA 1
ATOM 799 C C . ILE A 1 104 ? 6.844 18.618 -5.458 1.00 82.00 104 ILE A C 1
ATOM 801 O O . ILE A 1 104 ? 6.547 19.303 -4.476 1.00 82.00 104 ILE A O 1
ATOM 805 N N . SER A 1 105 ? 6.334 17.399 -5.648 1.00 78.62 105 SER A N 1
ATOM 806 C CA . SER A 1 105 ? 5.468 16.731 -4.671 1.00 78.62 105 SER A CA 1
ATOM 807 C C . SER A 1 105 ? 6.183 16.484 -3.344 1.00 78.62 105 SER A C 1
ATOM 809 O O . SER A 1 105 ? 5.584 16.705 -2.295 1.00 78.62 105 SER A O 1
ATOM 811 N N . LEU A 1 106 ? 7.467 16.112 -3.378 1.00 81.88 106 LEU A N 1
ATOM 812 C CA . LEU A 1 106 ? 8.306 15.968 -2.187 1.00 81.88 106 LEU A CA 1
ATOM 813 C C . LEU A 1 106 ? 8.533 17.293 -1.469 1.00 81.88 106 LEU A C 1
ATOM 815 O O . LEU A 1 106 ? 8.564 17.297 -0.254 1.00 81.88 106 LEU A O 1
ATOM 819 N N . ILE A 1 107 ? 8.650 18.422 -2.167 1.00 82.56 107 ILE A N 1
ATOM 820 C CA . ILE A 1 107 ? 8.759 19.739 -1.513 1.00 82.56 107 ILE A CA 1
ATOM 821 C C . ILE A 1 107 ? 7.417 20.149 -0.889 1.00 82.56 107 ILE A C 1
ATOM 823 O O . ILE A 1 107 ? 7.373 20.776 0.165 1.00 82.56 107 ILE A O 1
ATOM 827 N N . ARG A 1 108 ? 6.299 19.762 -1.510 1.00 80.50 108 ARG A N 1
ATOM 828 C CA . ARG A 1 108 ? 4.933 20.034 -1.029 1.00 80.50 108 ARG A CA 1
ATOM 829 C C . ARG A 1 108 ? 4.368 18.945 -0.114 1.00 80.50 108 ARG A C 1
ATOM 831 O O . ARG A 1 108 ? 3.165 18.956 0.160 1.00 80.50 108 ARG A O 1
ATOM 838 N N . TRP A 1 109 ? 5.215 18.033 0.356 1.00 80.31 109 TRP A N 1
ATOM 839 C CA . TRP A 1 109 ? 4.814 16.844 1.100 1.00 80.31 109 TRP A CA 1
ATOM 840 C C . TRP A 1 109 ? 3.991 17.176 2.343 1.00 80.31 109 TRP A C 1
ATOM 842 O O . TRP A 1 109 ? 2.994 16.514 2.589 1.00 80.31 109 TRP A O 1
ATOM 852 N N . GLU A 1 110 ? 4.341 18.232 3.079 1.00 81.25 110 GLU A N 1
ATOM 853 C CA . GLU A 1 110 ? 3.650 18.614 4.313 1.00 81.25 110 GLU A CA 1
ATOM 854 C C . GLU A 1 110 ? 2.189 18.992 4.034 1.00 81.25 110 GLU A C 1
ATOM 856 O O . GLU A 1 110 ? 1.260 18.450 4.637 1.00 81.25 110 GLU A O 1
ATOM 861 N N . LYS A 1 111 ? 1.965 19.846 3.027 1.00 81.56 111 LYS A N 1
ATOM 862 C CA . LYS A 1 111 ? 0.618 20.249 2.608 1.00 81.56 111 LYS A CA 1
ATOM 863 C C . LYS A 1 111 ? -0.176 19.066 2.054 1.00 81.56 111 LYS A C 1
ATOM 865 O O . LYS A 1 111 ? -1.365 18.947 2.341 1.00 81.56 111 LYS A O 1
ATOM 870 N N . LEU A 1 112 ? 0.462 18.203 1.264 1.00 79.94 112 LEU A N 1
ATOM 871 C CA . LEU A 1 112 ? -0.189 17.030 0.678 1.00 79.94 112 LEU A CA 1
ATOM 872 C C . LEU A 1 112 ? -0.543 15.983 1.740 1.00 79.94 112 LEU A C 1
ATOM 874 O O . LEU A 1 112 ? -1.638 15.421 1.714 1.00 79.94 112 LEU A O 1
ATOM 878 N N . SER A 1 113 ? 0.358 15.762 2.695 1.00 81.75 113 SER A N 1
ATOM 879 C CA . SER A 1 113 ? 0.162 14.874 3.837 1.00 81.75 113 SER A CA 1
ATOM 880 C C . SER A 1 113 ? -0.989 15.373 4.697 1.00 81.75 113 SER A C 1
ATOM 882 O O . SER A 1 113 ? -1.873 14.592 5.031 1.00 81.75 113 SER A O 1
ATOM 884 N N . PHE A 1 114 ? -1.042 16.676 4.985 1.00 84.94 114 PHE A N 1
ATOM 885 C CA . PHE A 1 114 ? -2.146 17.261 5.738 1.00 84.94 114 PHE A CA 1
ATOM 886 C C . PHE A 1 114 ? -3.484 17.132 5.001 1.00 84.94 114 PHE A C 1
ATOM 888 O O . PHE A 1 114 ? -4.470 16.716 5.595 1.00 84.94 114 PHE A O 1
ATOM 895 N N . GLN A 1 115 ? -3.531 17.427 3.698 1.00 85.19 115 GLN A N 1
ATOM 896 C CA . GLN A 1 115 ? -4.755 17.272 2.900 1.00 85.19 115 GLN A CA 1
ATOM 897 C C . GLN A 1 115 ? -5.234 15.819 2.828 1.00 85.19 115 GLN A C 1
ATOM 899 O O . GLN A 1 115 ? -6.438 15.564 2.872 1.00 85.19 115 GLN A O 1
ATOM 904 N N . THR A 1 116 ? -4.301 14.874 2.715 1.00 84.31 116 THR A N 1
ATOM 905 C CA . THR A 1 116 ? -4.604 13.439 2.720 1.00 84.31 116 THR A CA 1
ATOM 906 C C . THR A 1 116 ? -5.155 13.030 4.079 1.00 84.31 116 THR A C 1
ATOM 908 O O . THR A 1 116 ? -6.239 12.462 4.141 1.00 84.31 116 THR A O 1
ATOM 911 N N . PHE A 1 117 ? -4.485 13.423 5.161 1.00 85.44 117 PHE A N 1
ATOM 912 C CA . PHE A 1 117 ? -4.914 13.149 6.530 1.00 85.44 117 PHE A CA 1
ATOM 913 C C . PHE A 1 117 ? -6.292 13.750 6.852 1.00 85.44 117 PHE A C 1
ATOM 915 O O . PHE A 1 117 ? -7.150 13.104 7.441 1.00 85.44 117 PHE A O 1
ATOM 922 N N . ASP A 1 118 ? -6.559 14.973 6.406 1.00 88.00 118 ASP A N 1
ATOM 923 C CA . ASP A 1 118 ? -7.853 15.638 6.562 1.00 88.00 118 ASP A CA 1
ATOM 924 C C . ASP A 1 118 ? -8.970 14.933 5.758 1.00 88.00 118 ASP A C 1
ATOM 926 O O . ASP A 1 118 ? -10.104 14.779 6.223 1.00 88.00 118 ASP A O 1
ATOM 930 N N . ALA A 1 119 ? -8.659 14.426 4.560 1.00 87.00 119 ALA A N 1
ATOM 931 C CA . ALA A 1 119 ? -9.578 13.582 3.796 1.00 87.00 119 ALA A CA 1
ATOM 932 C C . ALA A 1 119 ? -9.826 12.218 4.466 1.00 87.00 119 ALA A C 1
ATOM 934 O O . ALA A 1 119 ? -10.974 11.763 4.478 1.00 87.00 119 ALA A O 1
ATOM 935 N N . GLU A 1 120 ? -8.794 11.603 5.048 1.00 86.69 120 GLU A N 1
ATOM 936 C CA . GLU A 1 120 ? -8.885 10.374 5.847 1.00 86.69 120 GLU A CA 1
ATOM 937 C C . GLU A 1 120 ? -9.795 10.580 7.058 1.00 86.69 120 GLU A C 1
ATOM 939 O O . GLU A 1 120 ? -10.776 9.853 7.214 1.00 86.69 120 GLU A O 1
ATOM 944 N N . ILE A 1 121 ? -9.569 11.642 7.840 1.00 88.50 121 ILE A N 1
ATOM 945 C CA . ILE A 1 121 ? -10.410 11.989 8.992 1.00 88.50 121 ILE A CA 1
ATOM 946 C C . ILE A 1 121 ? -11.868 12.152 8.568 1.00 88.50 121 ILE A C 1
ATOM 948 O O . ILE A 1 121 ? -12.758 11.598 9.211 1.00 88.50 121 ILE A O 1
ATOM 952 N N . ARG A 1 122 ? -12.152 12.899 7.494 1.00 89.19 122 ARG A N 1
ATOM 953 C CA . ARG A 1 122 ? -13.534 13.081 7.015 1.00 89.19 122 ARG A CA 1
ATOM 954 C C . ARG A 1 122 ? -14.178 11.769 6.585 1.00 89.19 122 ARG A C 1
ATOM 956 O O . ARG A 1 122 ? -15.358 11.547 6.865 1.00 89.19 122 ARG A O 1
ATOM 963 N N . HIS A 1 123 ? -13.426 10.923 5.889 1.00 89.94 123 HIS A N 1
ATOM 964 C CA . HIS A 1 123 ? -13.893 9.617 5.448 1.00 89.94 123 HIS A CA 1
ATOM 965 C C . HIS A 1 123 ? -14.238 8.722 6.647 1.00 89.94 123 HIS A C 1
ATOM 967 O O . HIS A 1 123 ? -15.345 8.184 6.727 1.00 89.94 123 HIS A O 1
ATOM 973 N N . ASP A 1 124 ? -13.342 8.643 7.624 1.00 89.75 124 ASP A N 1
ATOM 974 C CA . ASP A 1 124 ? -13.541 7.849 8.833 1.00 89.75 124 ASP A CA 1
ATOM 975 C C . ASP A 1 124 ? -14.670 8.419 9.694 1.00 89.75 124 ASP A C 1
ATOM 977 O O . ASP A 1 124 ? -15.519 7.677 10.186 1.00 89.75 124 ASP A O 1
ATOM 981 N N . PHE A 1 125 ? -14.782 9.745 9.793 1.00 88.56 125 PHE A N 1
ATOM 982 C CA . PHE A 1 125 ? -15.884 10.403 10.489 1.00 88.56 125 PHE A CA 1
ATOM 983 C C . PHE A 1 125 ? -17.243 10.062 9.867 1.00 88.56 125 PHE A C 1
ATOM 985 O O . PHE A 1 125 ? -18.214 9.850 10.601 1.00 88.56 125 PHE A O 1
ATOM 992 N N . LYS A 1 126 ? -17.337 9.980 8.533 1.00 89.69 126 LYS A N 1
ATOM 993 C CA . LYS A 1 126 ? -18.558 9.552 7.835 1.00 89.69 126 LYS A CA 1
ATOM 994 C C . LYS A 1 126 ? -18.929 8.115 8.212 1.00 89.69 126 LYS A C 1
ATOM 996 O O . LYS A 1 126 ? -20.079 7.869 8.577 1.00 89.69 126 LYS A O 1
ATOM 1001 N N . ASN A 1 127 ? -17.955 7.205 8.214 1.00 89.75 127 ASN A N 1
ATOM 1002 C CA . ASN A 1 127 ? -18.158 5.808 8.605 1.00 89.75 127 ASN A CA 1
ATOM 1003 C C . ASN A 1 127 ? -18.612 5.691 10.069 1.00 89.75 127 ASN A C 1
ATOM 1005 O O . ASN A 1 127 ? -19.606 5.022 10.353 1.00 89.75 127 ASN A O 1
ATOM 1009 N N . VAL A 1 128 ? -17.962 6.426 10.980 1.00 89.81 128 VAL A N 1
ATOM 1010 C CA . VAL A 1 128 ? -18.332 6.516 12.405 1.00 89.81 128 VAL A CA 1
ATOM 1011 C C . VAL A 1 128 ? -19.738 7.085 12.593 1.00 89.81 128 VAL A C 1
ATOM 1013 O O . VAL A 1 128 ? -20.473 6.652 13.477 1.00 89.81 128 VAL A O 1
ATOM 1016 N N . THR A 1 129 ? -20.143 8.056 11.776 1.00 87.88 129 THR A N 1
ATOM 1017 C CA . THR A 1 129 ? -21.480 8.657 11.878 1.00 87.88 129 THR A CA 1
ATOM 1018 C C . THR A 1 129 ? -22.567 7.647 11.523 1.00 87.88 129 THR A C 1
ATOM 1020 O O . THR A 1 129 ? -23.561 7.565 12.240 1.00 87.88 129 THR A O 1
ATOM 1023 N N . GLY A 1 130 ? -22.354 6.816 10.499 1.00 86.06 130 GLY A N 1
ATOM 1024 C CA . GLY A 1 130 ? -23.278 5.726 10.175 1.00 86.06 130 GLY A CA 1
ATOM 1025 C C . GLY A 1 130 ? -23.340 4.627 11.243 1.00 86.06 130 GLY A C 1
ATOM 1026 O O . GLY A 1 130 ? -24.359 3.954 11.353 1.00 86.06 130 GLY A O 1
ATOM 1027 N N . LEU A 1 131 ? -22.327 4.496 12.108 1.00 88.12 131 LEU A N 1
ATOM 1028 C CA . LEU A 1 131 ? -22.378 3.592 13.266 1.00 88.12 131 LEU A CA 1
ATOM 1029 C C . LEU A 1 131 ? -23.257 4.116 14.417 1.00 88.12 131 LEU A C 1
ATOM 1031 O O . LEU A 1 131 ? -23.659 3.338 15.280 1.00 88.12 131 LEU A O 1
ATOM 1035 N N . ARG A 1 132 ? -23.602 5.414 14.447 1.00 85.06 132 ARG A N 1
ATOM 1036 C CA . ARG A 1 132 ? -24.389 6.009 15.550 1.00 85.06 132 ARG A CA 1
ATOM 1037 C C . ARG A 1 132 ? -25.809 5.450 15.660 1.00 85.06 132 ARG A C 1
ATOM 1039 O O . ARG A 1 132 ? -26.368 5.477 16.759 1.00 85.06 132 ARG A O 1
ATOM 1046 N N . GLN A 1 133 ? -26.363 4.948 14.553 1.00 86.25 133 GLN A N 1
ATOM 1047 C CA . GLN A 1 133 ? -27.710 4.370 14.488 1.00 86.25 133 GLN A CA 1
ATOM 1048 C C . GLN A 1 133 ? -27.854 3.067 15.290 1.00 86.25 133 GLN A C 1
ATOM 1050 O O . GLN A 1 133 ? -28.964 2.695 15.654 1.00 86.25 133 GLN A O 1
ATOM 1055 N N . PHE A 1 134 ? -26.747 2.380 15.586 1.00 87.56 134 PHE A N 1
ATOM 1056 C CA . PHE A 1 134 ? -26.758 1.119 16.326 1.00 87.56 134 PHE A CA 1
ATOM 1057 C C . PHE A 1 134 ? -26.689 1.343 17.837 1.00 87.56 134 PHE A C 1
ATOM 1059 O O . PHE A 1 134 ? -26.131 2.335 18.314 1.00 87.56 134 PHE A O 1
ATOM 1066 N N . GLU A 1 135 ? -27.259 0.426 18.616 1.00 88.31 135 GLU A N 1
ATOM 1067 C CA . GLU A 1 135 ? -27.248 0.492 20.078 1.00 88.31 135 GLU A CA 1
ATOM 1068 C C . GLU A 1 135 ? -25.823 0.388 20.651 1.00 88.31 135 GLU A C 1
ATOM 1070 O O . GLU A 1 135 ? -24.932 -0.198 20.042 1.00 88.31 135 GLU A O 1
ATOM 1075 N N . LYS A 1 136 ? -25.588 0.987 21.826 1.00 88.56 136 LYS A N 1
ATOM 1076 C CA . LYS A 1 136 ? -24.267 0.973 22.473 1.00 88.56 136 LYS A CA 1
ATOM 1077 C C . LYS A 1 136 ? -23.810 -0.455 22.812 1.00 88.56 136 LYS A C 1
ATOM 1079 O O . LYS A 1 136 ? -22.662 -0.780 22.546 1.00 88.56 136 LYS A O 1
ATOM 1084 N N . THR A 1 137 ? -24.715 -1.282 23.330 1.00 87.00 137 THR A N 1
ATOM 1085 C CA . THR A 1 137 ? -24.492 -2.702 23.656 1.00 87.00 137 THR A CA 1
ATOM 1086 C C . THR A 1 137 ? -24.043 -3.495 22.427 1.00 87.00 137 THR A C 1
ATOM 1088 O O . THR A 1 137 ? -22.986 -4.113 22.439 1.00 87.00 137 THR A O 1
ATOM 1091 N N . ALA A 1 138 ? -24.752 -3.347 21.306 1.00 86.81 138 ALA A N 1
ATOM 1092 C CA . ALA A 1 138 ? -24.404 -3.994 20.039 1.00 86.81 138 ALA A CA 1
ATOM 1093 C C . ALA A 1 138 ? -23.030 -3.565 19.482 1.00 86.81 138 ALA A C 1
ATOM 1095 O O . ALA A 1 138 ? -22.326 -4.365 18.864 1.00 86.81 138 ALA A O 1
ATOM 1096 N N . LEU A 1 139 ? -22.633 -2.302 19.686 1.00 88.88 139 LEU A N 1
ATOM 1097 C CA . LEU A 1 139 ? -21.304 -1.803 19.310 1.00 88.88 139 LEU A CA 1
ATOM 1098 C C . LEU A 1 139 ? -20.195 -2.387 20.208 1.00 88.88 139 LEU A C 1
ATOM 1100 O O . LEU A 1 139 ? -19.114 -2.696 19.707 1.00 88.88 139 LEU A O 1
ATOM 1104 N N . GLU A 1 140 ? -20.450 -2.540 21.511 1.00 90.62 140 GLU A N 1
ATOM 1105 C CA . GLU A 1 140 ? -19.523 -3.161 22.473 1.00 90.62 140 GLU A CA 1
ATOM 1106 C C . GLU A 1 140 ? -19.333 -4.658 22.178 1.00 90.62 140 GLU A C 1
ATOM 1108 O O . GLU A 1 140 ? -18.194 -5.126 22.103 1.00 90.62 140 GLU A O 1
ATOM 1113 N N . ASP A 1 141 ? -20.416 -5.379 21.884 1.00 89.19 141 ASP A N 1
ATOM 1114 C CA . ASP A 1 141 ? -20.360 -6.791 21.491 1.00 89.19 141 ASP A CA 1
ATOM 1115 C C . ASP A 1 141 ? -19.596 -6.979 20.176 1.00 89.19 141 ASP A C 1
ATOM 1117 O O . ASP A 1 141 ? -18.710 -7.832 20.071 1.00 89.19 141 ASP A O 1
ATOM 1121 N N . ALA A 1 142 ? -19.883 -6.152 19.164 1.00 89.56 142 ALA A N 1
ATOM 1122 C CA . ALA A 1 142 ? -19.175 -6.200 17.886 1.00 89.56 142 ALA A CA 1
ATOM 1123 C C . ALA A 1 142 ? -17.671 -5.941 18.065 1.00 89.56 142 ALA A C 1
ATOM 1125 O O . ALA A 1 142 ? -16.847 -6.604 17.427 1.00 89.56 142 ALA A O 1
ATOM 1126 N N . LYS A 1 143 ? -17.301 -5.022 18.968 1.00 92.38 143 LYS A N 1
ATOM 1127 C CA . LYS A 1 143 ? -15.902 -4.747 19.309 1.00 92.38 143 LYS A CA 1
ATOM 1128 C C . LYS A 1 143 ? -15.229 -5.987 19.895 1.00 92.38 143 LYS A C 1
ATOM 1130 O O . LYS A 1 143 ? -14.156 -6.355 19.419 1.00 92.38 143 LYS A O 1
ATOM 1135 N N . ALA A 1 144 ? -15.859 -6.651 20.864 1.00 92.38 144 ALA A N 1
ATOM 1136 C CA . ALA A 1 144 ? -15.314 -7.857 21.486 1.00 92.38 144 ALA A CA 1
ATOM 1137 C C . ALA A 1 144 ? -15.078 -8.977 20.454 1.00 92.38 144 ALA A C 1
ATOM 1139 O O . ALA A 1 144 ? -14.016 -9.604 20.431 1.00 92.38 144 ALA A O 1
ATOM 1140 N N . TRP A 1 145 ? -16.019 -9.182 19.527 1.00 92.44 145 TRP A N 1
ATOM 1141 C CA . TRP A 1 145 ? -15.867 -10.164 18.447 1.00 92.44 145 TRP A CA 1
ATOM 1142 C C . TRP A 1 145 ? -14.712 -9.840 17.495 1.00 92.44 145 TRP A C 1
ATOM 1144 O O . TRP A 1 145 ? -13.948 -10.737 17.115 1.00 92.44 145 TRP A O 1
ATOM 1154 N N . ILE A 1 146 ? -14.550 -8.568 17.124 1.00 91.69 146 ILE A N 1
ATOM 1155 C CA . ILE A 1 146 ? -13.435 -8.119 16.281 1.00 91.69 146 ILE A CA 1
ATOM 1156 C C . ILE A 1 146 ? -12.099 -8.288 17.010 1.00 91.69 146 ILE A C 1
ATOM 1158 O O . ILE A 1 146 ? -11.143 -8.776 16.410 1.00 91.69 146 ILE A O 1
ATOM 1162 N N . GLU A 1 147 ? -12.022 -7.969 18.301 1.00 92.81 147 GLU A N 1
ATOM 1163 C CA . GLU A 1 147 ? -10.816 -8.173 19.111 1.00 92.81 147 GLU A CA 1
ATOM 1164 C C . GLU A 1 147 ? -10.405 -9.642 19.166 1.00 92.81 147 GLU A C 1
ATOM 1166 O O . GLU A 1 147 ? -9.252 -9.974 18.888 1.00 92.81 147 GLU A O 1
ATOM 1171 N N . VAL A 1 148 ? -11.354 -10.546 19.417 1.00 93.06 148 VAL A N 1
ATOM 1172 C CA . VAL A 1 148 ? -11.099 -11.990 19.375 1.00 93.06 148 VAL A CA 1
ATOM 1173 C C . VAL A 1 148 ? -10.598 -12.413 17.991 1.00 93.06 148 VAL A C 1
ATOM 1175 O O . VAL A 1 148 ? -9.674 -13.224 17.882 1.00 93.06 148 VAL A O 1
ATOM 1178 N N . LYS A 1 149 ? -11.170 -11.867 16.911 1.00 90.25 149 LYS A N 1
ATOM 1179 C CA . LYS A 1 149 ? -10.731 -12.168 15.542 1.00 90.25 149 LYS A CA 1
ATOM 1180 C C . LYS A 1 149 ? -9.301 -11.690 15.279 1.00 90.25 149 LYS A C 1
ATOM 1182 O O . LYS A 1 149 ? -8.531 -12.454 14.696 1.00 90.25 149 LYS A O 1
ATOM 1187 N N . ILE A 1 150 ? -8.946 -10.481 15.714 1.00 90.62 150 ILE A N 1
ATOM 1188 C CA . ILE A 1 150 ? -7.591 -9.919 15.606 1.00 90.62 150 ILE A CA 1
ATOM 1189 C C . ILE A 1 150 ? -6.602 -10.807 16.362 1.00 90.62 150 ILE A C 1
ATOM 1191 O O . ILE A 1 150 ? -5.650 -11.293 15.755 1.00 90.62 150 ILE A O 1
ATOM 1195 N N 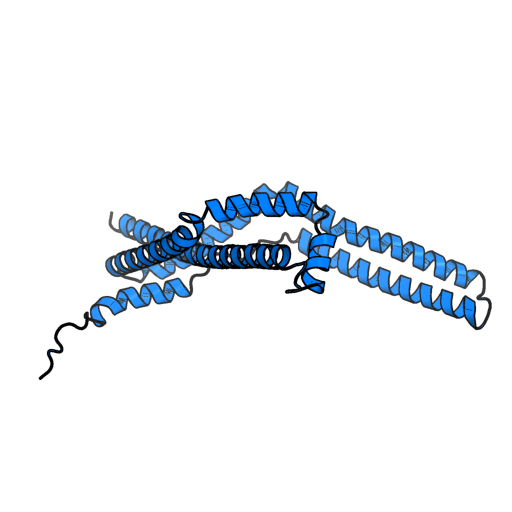. SER A 1 151 ? -6.879 -11.122 17.630 1.00 90.44 151 SER A N 1
ATOM 1196 C CA . SER A 1 151 ? -6.022 -11.981 18.456 1.00 90.44 151 SER A CA 1
ATOM 1197 C C . SER A 1 151 ? -5.815 -13.361 17.831 1.00 90.44 151 SER A C 1
ATOM 1199 O O . SER A 1 151 ? -4.702 -13.878 17.810 1.00 90.44 151 SER A O 1
ATOM 1201 N N . ARG A 1 152 ? -6.860 -13.953 17.234 1.00 90.81 152 ARG A N 1
ATOM 1202 C CA . ARG A 1 152 ? -6.743 -15.229 16.504 1.00 90.81 152 ARG A CA 1
ATOM 1203 C C . ARG A 1 152 ? -5.872 -15.119 15.250 1.00 90.81 152 ARG A C 1
ATOM 1205 O O . ARG A 1 152 ? -5.184 -16.080 14.914 1.00 90.81 152 ARG A O 1
ATOM 1212 N N . LEU A 1 153 ? -5.918 -14.003 14.523 1.00 87.88 153 LEU A N 1
ATOM 1213 C CA . LEU A 1 153 ? -5.067 -13.784 13.347 1.00 87.88 153 LEU A CA 1
ATOM 1214 C C . LEU A 1 153 ? -3.608 -13.557 13.749 1.00 87.88 153 LEU A C 1
ATOM 1216 O O . LEU A 1 153 ? -2.709 -14.124 13.132 1.00 87.88 153 LEU A O 1
ATOM 1220 N N . GLU A 1 154 ? -3.376 -12.785 14.805 1.00 86.00 154 GLU A N 1
ATOM 1221 C CA . GLU A 1 154 ? -2.041 -12.522 15.342 1.00 86.00 154 GLU A CA 1
ATOM 1222 C C . GLU A 1 154 ? -1.411 -13.780 15.932 1.00 86.00 154 GLU A C 1
ATOM 1224 O O . GLU A 1 154 ? -0.253 -14.058 15.639 1.00 86.00 154 GLU A O 1
ATOM 1229 N N . ALA A 1 155 ? -2.181 -14.606 16.645 1.00 86.50 155 ALA A N 1
ATOM 1230 C CA . ALA A 1 155 ? -1.722 -15.904 17.132 1.00 86.50 155 ALA A CA 1
ATOM 1231 C C . ALA A 1 155 ? -1.294 -16.834 15.987 1.00 86.50 155 ALA A C 1
ATOM 1233 O O . ALA A 1 155 ? -0.273 -17.506 16.093 1.00 86.50 155 ALA A O 1
ATOM 1234 N N . LYS A 1 156 ? -2.016 -16.839 14.855 1.00 84.75 156 LYS A N 1
ATOM 1235 C CA . LYS A 1 156 ? -1.610 -17.608 13.665 1.00 84.75 156 LYS A CA 1
ATOM 1236 C C . LYS A 1 156 ? -0.284 -17.112 13.096 1.00 84.75 156 LYS A C 1
ATOM 1238 O O . LYS A 1 156 ? 0.571 -17.925 12.775 1.00 84.75 156 LYS A O 1
ATOM 1243 N N . VAL A 1 157 ? -0.091 -15.798 12.989 1.00 81.06 157 VAL A N 1
ATOM 1244 C CA . VAL A 1 157 ? 1.185 -15.215 12.533 1.00 81.06 157 VAL A CA 1
ATOM 1245 C C . VAL A 1 157 ? 2.312 -15.537 13.522 1.00 81.06 157 VAL A C 1
ATOM 1247 O O . VAL A 1 157 ? 3.391 -15.957 13.105 1.00 81.06 157 VAL A O 1
ATOM 1250 N N . GLY A 1 158 ? 2.046 -15.403 14.822 1.00 77.81 158 GLY A N 1
ATOM 1251 C CA . GLY A 1 158 ? 2.973 -15.723 15.906 1.00 77.81 158 GLY A CA 1
ATOM 1252 C C . GLY A 1 158 ? 3.380 -17.195 15.927 1.00 77.81 158 GLY A C 1
ATOM 1253 O O . GLY A 1 158 ? 4.553 -17.488 16.110 1.00 77.81 158 GLY A O 1
ATOM 1254 N N . TYR A 1 159 ? 2.462 -18.114 15.633 1.00 78.19 159 TYR A N 1
ATOM 1255 C CA . TYR A 1 159 ? 2.767 -19.538 15.489 1.00 78.19 159 TYR A CA 1
ATOM 1256 C C . TYR A 1 159 ? 3.763 -19.816 14.348 1.00 78.19 159 TYR A C 1
ATOM 1258 O O . TYR A 1 159 ? 4.673 -20.627 14.493 1.00 78.19 159 TYR A O 1
ATOM 1266 N N . PHE A 1 160 ? 3.652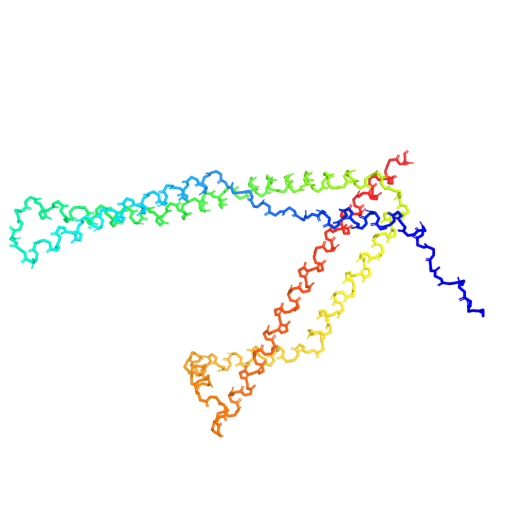 -19.111 13.215 1.00 68.88 160 PHE A N 1
ATOM 1267 C CA . PHE A 1 160 ? 4.566 -19.310 12.083 1.00 68.88 160 PHE A CA 1
ATOM 1268 C C . PHE A 1 160 ? 5.949 -18.668 12.269 1.00 68.88 160 PHE A C 1
ATOM 1270 O O . PHE A 1 160 ? 6.925 -19.212 11.753 1.00 68.88 160 PHE A O 1
ATOM 1277 N N . PHE A 1 161 ? 6.052 -17.542 12.983 1.00 66.31 161 PHE A N 1
ATOM 1278 C CA . PHE A 1 161 ? 7.318 -16.811 13.143 1.00 66.31 161 PHE A CA 1
ATOM 1279 C C . PHE A 1 161 ? 7.986 -16.954 14.509 1.00 66.31 161 PHE A C 1
ATOM 1281 O O . PHE A 1 161 ? 9.207 -16.917 14.568 1.00 66.31 161 PHE A O 1
ATOM 1288 N N . GLY A 1 162 ? 7.226 -17.088 15.593 1.00 62.50 162 GLY A N 1
ATOM 1289 C CA . GLY A 1 162 ? 7.749 -17.053 16.961 1.00 62.50 162 GLY A CA 1
ATOM 1290 C C . GLY A 1 162 ? 8.532 -18.305 17.344 1.00 62.50 162 GLY A C 1
ATOM 1291 O O . GLY A 1 162 ? 9.568 -18.202 17.987 1.00 62.50 162 GLY A O 1
ATOM 1292 N N . GLU A 1 163 ? 8.075 -19.476 16.903 1.00 61.19 163 GLU A N 1
ATOM 1293 C CA . GLU A 1 163 ? 8.716 -20.763 17.214 1.00 61.19 163 GLU A CA 1
ATOM 1294 C C . GLU A 1 163 ? 9.775 -21.159 16.166 1.00 61.19 163 GLU A C 1
ATOM 1296 O O . GLU A 1 163 ? 10.660 -21.971 16.419 1.00 61.19 163 GLU A O 1
ATOM 1301 N N . LYS A 1 164 ? 9.714 -20.555 14.970 1.00 61.50 164 LYS A N 1
ATOM 1302 C CA . LYS A 1 164 ? 10.551 -20.897 13.803 1.00 61.50 164 LYS A CA 1
ATOM 1303 C C . LYS A 1 164 ? 11.474 -19.761 13.361 1.00 61.50 164 LYS A C 1
ATOM 1305 O O . LYS A 1 164 ? 12.074 -19.844 12.291 1.00 61.50 164 LYS A O 1
ATOM 1310 N N . THR A 1 165 ? 11.643 -18.719 14.174 1.00 62.31 165 THR A N 1
ATOM 1311 C CA . THR A 1 165 ? 12.599 -17.610 13.975 1.00 62.31 165 THR A CA 1
ATOM 1312 C C . THR A 1 165 ? 14.013 -18.117 13.693 1.00 62.31 165 THR A C 1
ATOM 1314 O O . THR A 1 165 ? 14.717 -17.537 12.871 1.00 62.31 165 THR A O 1
ATOM 1317 N N . ALA A 1 166 ? 14.398 -19.248 14.290 1.00 65.62 166 ALA A N 1
ATOM 1318 C CA . ALA A 1 166 ? 15.656 -19.935 14.006 1.00 65.62 166 ALA A CA 1
ATOM 1319 C C . ALA A 1 166 ? 15.773 -20.407 12.541 1.00 65.62 166 ALA A C 1
ATOM 1321 O O . ALA A 1 166 ? 16.835 -20.267 11.940 1.00 65.62 166 ALA A O 1
ATOM 1322 N N . ALA A 1 167 ? 14.686 -20.891 11.929 1.00 60.88 167 ALA A N 1
ATOM 1323 C CA . ALA A 1 167 ? 14.668 -21.285 10.518 1.00 60.88 167 ALA A CA 1
ATOM 1324 C C . ALA A 1 167 ? 14.789 -20.068 9.582 1.00 60.88 167 ALA A C 1
ATOM 1326 O O . ALA A 1 167 ? 15.477 -20.131 8.564 1.00 60.88 167 ALA A O 1
ATOM 1327 N N . PHE A 1 168 ? 14.192 -18.930 9.951 1.00 62.41 168 PHE A N 1
ATOM 1328 C CA . PHE A 1 168 ? 14.364 -17.667 9.224 1.00 62.41 168 PHE A CA 1
ATOM 1329 C C . PHE A 1 168 ? 15.784 -17.102 9.362 1.00 62.41 168 PHE A C 1
ATOM 1331 O O . PHE A 1 168 ? 16.347 -16.638 8.372 1.00 62.41 168 PHE A O 1
ATOM 1338 N N . ALA A 1 169 ? 16.389 -17.179 10.551 1.00 69.88 169 ALA A N 1
ATOM 1339 C CA . ALA A 1 169 ? 17.785 -16.805 10.771 1.00 69.88 169 ALA A CA 1
ATOM 1340 C C . ALA A 1 169 ? 18.735 -17.705 9.965 1.00 69.88 169 ALA A C 1
ATOM 1342 O O . ALA A 1 169 ? 19.603 -17.199 9.255 1.00 69.88 169 ALA A O 1
ATOM 1343 N N . MET A 1 170 ? 18.512 -19.024 9.975 1.00 64.31 170 MET A N 1
ATOM 1344 C CA . MET A 1 170 ? 19.246 -19.965 9.125 1.00 64.31 170 MET A CA 1
ATOM 1345 C C . MET A 1 170 ? 19.081 -19.661 7.637 1.00 64.31 170 MET A C 1
ATOM 1347 O O . MET A 1 170 ? 20.035 -19.838 6.886 1.00 64.31 170 MET A O 1
ATOM 1351 N N . LEU A 1 171 ? 17.929 -19.157 7.191 1.00 63.59 171 LEU A N 1
ATOM 1352 C CA . LEU A 1 171 ? 17.758 -18.725 5.806 1.00 63.59 171 LEU A CA 1
ATOM 1353 C C . LEU A 1 171 ? 18.395 -17.388 5.473 1.00 63.59 171 LEU A C 1
ATOM 1355 O O . LEU A 1 171 ? 18.919 -17.252 4.375 1.00 63.59 171 LEU A O 1
ATOM 1359 N N . ALA A 1 172 ? 18.378 -16.410 6.374 1.00 65.25 172 ALA A N 1
ATOM 1360 C CA . ALA A 1 172 ? 19.133 -15.176 6.179 1.00 65.25 172 ALA A CA 1
ATOM 1361 C C . ALA A 1 172 ? 20.631 -15.490 6.015 1.00 65.25 172 ALA A C 1
ATOM 1363 O O . ALA A 1 172 ? 21.302 -14.927 5.146 1.00 65.25 172 ALA A O 1
ATOM 1364 N N . ILE A 1 173 ? 21.122 -16.464 6.786 1.00 68.31 173 ILE A N 1
ATOM 1365 C CA . ILE A 1 173 ? 22.479 -17.003 6.677 1.00 68.31 173 ILE A CA 1
ATOM 1366 C C . ILE A 1 173 ? 22.647 -17.783 5.362 1.00 68.31 173 ILE A C 1
ATOM 1368 O O . ILE A 1 173 ? 23.579 -17.507 4.614 1.00 68.31 173 ILE A O 1
ATOM 1372 N N . SER A 1 174 ? 21.713 -18.672 5.008 1.00 65.19 174 SER A N 1
ATOM 1373 C CA . SER A 1 174 ? 21.776 -19.479 3.776 1.00 65.19 174 SER A CA 1
ATOM 1374 C C . SER A 1 174 ? 21.715 -18.622 2.509 1.00 65.19 174 SER A C 1
ATOM 1376 O O . SER A 1 174 ? 22.476 -18.847 1.577 1.00 65.19 174 SER A O 1
ATOM 1378 N N . TYR A 1 175 ? 20.868 -17.594 2.477 1.00 65.38 175 TYR A N 1
ATOM 1379 C CA . TYR A 1 175 ? 20.802 -16.601 1.405 1.00 65.38 175 TYR A CA 1
ATOM 1380 C C . TYR A 1 175 ? 22.108 -15.807 1.295 1.00 65.38 175 TYR A C 1
ATOM 1382 O O . TYR A 1 175 ? 22.594 -15.566 0.191 1.00 65.38 175 TYR A O 1
ATOM 1390 N N . SER A 1 176 ? 22.712 -15.443 2.430 1.00 65.94 176 SER A N 1
ATOM 1391 C CA . SER A 1 176 ? 24.022 -14.785 2.458 1.00 65.94 176 SER A CA 1
ATOM 1392 C C . SER A 1 176 ? 25.129 -15.701 1.922 1.00 65.94 176 SER A C 1
ATOM 1394 O O . SER A 1 176 ? 25.982 -15.238 1.166 1.00 65.94 176 SER A O 1
ATOM 1396 N N . CYS A 1 177 ? 25.070 -17.005 2.210 1.00 62.72 177 CYS A N 1
ATOM 1397 C CA . CYS A 1 177 ? 25.963 -18.010 1.630 1.00 62.72 177 CYS A CA 1
ATOM 1398 C C . CYS A 1 177 ? 25.734 -18.195 0.122 1.00 62.72 177 CYS A C 1
ATOM 1400 O O . CYS A 1 177 ? 26.691 -18.173 -0.641 1.00 62.72 177 CYS A O 1
ATOM 1402 N N . VAL A 1 178 ? 24.486 -18.293 -0.344 1.00 65.81 178 VAL A N 1
ATOM 1403 C CA . VAL 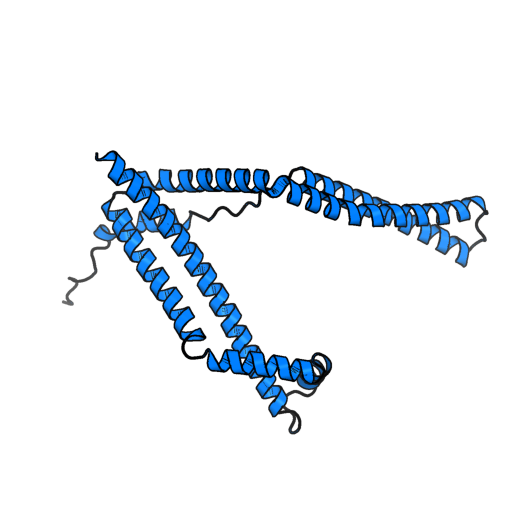A 1 178 ? 24.156 -18.382 -1.781 1.00 65.81 178 VAL A CA 1
ATOM 1404 C C . VAL A 1 178 ? 24.631 -17.135 -2.535 1.00 65.81 178 VAL A C 1
ATOM 1406 O O . VAL A 1 178 ? 25.173 -17.236 -3.635 1.00 65.81 178 VAL A O 1
ATOM 1409 N N . LYS A 1 179 ? 24.495 -15.950 -1.930 1.00 60.22 179 LYS A N 1
ATOM 1410 C CA . LYS A 1 179 ? 25.029 -14.695 -2.473 1.00 60.22 179 LYS A CA 1
ATOM 1411 C C . LYS A 1 179 ? 26.561 -14.708 -2.555 1.00 60.22 179 LYS A C 1
ATOM 1413 O O . LYS A 1 179 ? 27.102 -14.185 -3.524 1.00 60.22 179 LYS A O 1
ATOM 1418 N N . ALA A 1 180 ? 27.243 -15.313 -1.581 1.00 63.34 180 ALA A N 1
ATOM 1419 C CA . ALA A 1 180 ? 28.696 -15.485 -1.599 1.00 63.34 180 ALA A CA 1
ATOM 1420 C C . ALA A 1 180 ? 29.174 -16.506 -2.654 1.00 63.34 180 ALA A C 1
ATOM 1422 O O . ALA A 1 180 ? 30.299 -16.404 -3.127 1.00 63.34 180 ALA A O 1
ATOM 1423 N N . LEU A 1 181 ? 28.315 -17.445 -3.064 1.00 58.09 181 LEU A N 1
ATOM 1424 C CA . LEU A 1 181 ? 28.618 -18.532 -4.007 1.00 58.09 181 LEU A CA 1
ATOM 1425 C C . LEU A 1 181 ? 28.239 -18.231 -5.474 1.00 58.09 181 LEU A C 1
ATOM 1427 O O . LEU A 1 181 ? 28.101 -19.150 -6.274 1.00 58.09 181 LEU A O 1
ATOM 1431 N N . GLY A 1 182 ? 28.033 -16.966 -5.857 1.00 64.69 182 GLY A N 1
ATOM 1432 C CA . GLY A 1 182 ? 27.692 -16.604 -7.246 1.00 64.69 182 GLY A CA 1
ATOM 1433 C C . GLY A 1 182 ? 26.189 -16.584 -7.571 1.00 64.69 182 GLY A C 1
ATOM 1434 O O . GLY A 1 182 ? 25.809 -16.379 -8.723 1.00 64.69 182 GLY A O 1
ATOM 1435 N N . GLY A 1 183 ? 25.320 -16.722 -6.560 1.00 71.25 183 GLY A N 1
ATOM 1436 C CA . GLY A 1 183 ? 23.902 -16.338 -6.543 1.00 71.25 183 GLY A CA 1
ATOM 1437 C C . GLY A 1 183 ? 23.042 -16.789 -7.728 1.00 71.25 183 GLY A C 1
ATOM 1438 O O . GLY A 1 183 ? 22.316 -17.776 -7.639 1.00 71.25 183 GLY A O 1
ATOM 1439 N N . ARG A 1 184 ? 23.071 -16.020 -8.825 1.00 71.00 184 ARG A N 1
ATOM 1440 C CA . ARG A 1 184 ? 22.272 -16.281 -10.033 1.00 71.00 184 ARG A CA 1
ATOM 1441 C C . ARG A 1 184 ? 22.675 -17.575 -10.727 1.00 71.00 184 ARG A C 1
ATOM 1443 O O . ARG A 1 184 ? 21.792 -18.305 -11.156 1.00 71.00 184 ARG A O 1
ATOM 1450 N N . GLU A 1 185 ? 23.971 -17.848 -10.812 1.00 75.69 185 GLU A N 1
ATOM 1451 C CA . GLU A 1 185 ? 24.494 -19.023 -11.512 1.00 75.69 185 GLU A CA 1
ATOM 1452 C C . GLU A 1 185 ? 24.196 -20.313 -10.735 1.00 75.69 185 GLU A C 1
ATOM 1454 O O . GLU A 1 185 ? 23.738 -21.296 -11.308 1.00 75.69 185 GLU A O 1
ATOM 1459 N N . TRP A 1 186 ? 24.305 -20.267 -9.403 1.00 78.62 186 TRP A N 1
ATOM 1460 C CA . TRP A 1 186 ? 23.873 -21.360 -8.528 1.00 78.62 186 TRP A CA 1
ATOM 1461 C C . TRP A 1 186 ? 22.366 -21.634 -8.643 1.00 78.62 186 TRP A C 1
ATOM 1463 O O . TRP A 1 186 ? 21.954 -22.790 -8.727 1.00 78.62 186 TRP A O 1
ATOM 1473 N N . LEU A 1 187 ? 21.529 -20.589 -8.696 1.00 74.69 187 LEU A N 1
ATOM 1474 C CA . LEU A 1 187 ? 20.077 -20.727 -8.865 1.00 74.69 187 LEU A CA 1
ATOM 1475 C C . LEU A 1 187 ? 19.715 -21.375 -10.205 1.00 74.69 187 LEU A C 1
ATOM 1477 O O . LEU A 1 187 ? 18.917 -22.310 -10.221 1.00 74.69 187 LEU A O 1
ATOM 1481 N N . THR A 1 188 ? 20.294 -20.914 -11.318 1.00 78.12 188 THR A N 1
ATOM 1482 C CA . THR A 1 188 ? 20.013 -21.466 -12.654 1.00 78.12 188 THR A CA 1
ATOM 1483 C C . THR A 1 188 ? 20.528 -22.893 -12.802 1.00 78.12 188 THR A C 1
ATOM 1485 O O . THR A 1 188 ? 19.819 -23.742 -13.345 1.00 78.12 188 THR A O 1
ATOM 1488 N N . GLN A 1 189 ? 21.716 -23.196 -12.275 1.00 77.44 189 GLN A N 1
ATOM 1489 C CA . GLN A 1 189 ? 22.261 -24.554 -12.252 1.00 77.44 189 GLN A CA 1
ATOM 1490 C C . GLN A 1 189 ? 21.417 -25.484 -11.374 1.00 77.44 189 GLN A C 1
ATOM 1492 O O . GLN A 1 189 ? 21.086 -26.586 -11.794 1.00 77.44 189 GLN A O 1
ATOM 1497 N N . THR A 1 190 ? 20.973 -25.028 -10.200 1.00 79.12 190 THR A N 1
ATOM 1498 C CA . THR A 1 190 ? 20.141 -25.843 -9.302 1.00 79.12 190 THR A CA 1
ATOM 1499 C C . THR A 1 190 ? 18.754 -26.104 -9.895 1.00 79.12 190 THR A C 1
ATOM 1501 O O . THR A 1 190 ? 18.261 -27.228 -9.817 1.00 79.12 190 THR A O 1
ATOM 1504 N N . PHE A 1 191 ? 18.138 -25.101 -10.533 1.00 78.25 191 PHE A N 1
ATOM 1505 C CA . PHE A 1 191 ? 16.851 -25.260 -11.219 1.00 78.25 191 PHE A CA 1
ATOM 1506 C C . PHE A 1 191 ? 16.936 -26.196 -12.430 1.00 78.25 191 PHE A C 1
ATOM 1508 O O . PHE A 1 191 ? 16.012 -26.973 -12.654 1.00 78.25 191 PHE A O 1
ATOM 1515 N N . SER A 1 192 ? 18.020 -26.123 -13.209 1.00 79.88 192 SER A N 1
ATOM 1516 C CA . SER A 1 192 ? 18.200 -26.951 -14.411 1.00 79.88 192 SER A CA 1
ATOM 1517 C C . SER A 1 192 ? 18.628 -28.385 -14.097 1.00 79.88 192 SER A C 1
ATOM 1519 O O . SER A 1 192 ? 18.161 -29.311 -14.755 1.00 79.88 192 SER A O 1
ATOM 1521 N N . ALA A 1 193 ? 19.467 -28.591 -13.078 1.00 79.31 193 ALA A N 1
ATOM 1522 C CA . ALA A 1 193 ? 19.947 -29.913 -12.683 1.00 79.31 193 ALA A CA 1
ATOM 1523 C C . ALA A 1 193 ? 18.922 -30.726 -11.872 1.00 79.31 193 ALA A C 1
ATOM 1525 O O . ALA A 1 193 ? 19.042 -31.952 -11.803 1.00 79.31 193 ALA A O 1
ATOM 1526 N N . GLY A 1 194 ? 17.935 -30.065 -11.249 1.00 73.69 194 GLY A N 1
ATOM 1527 C CA . GLY A 1 194 ? 16.848 -30.702 -10.502 1.00 73.69 194 GLY A CA 1
ATOM 1528 C C . GLY A 1 194 ? 17.323 -31.718 -9.452 1.00 73.69 194 GLY A C 1
ATOM 1529 O O . GLY A 1 194 ? 18.428 -31.617 -8.914 1.00 73.69 194 GLY A O 1
ATOM 1530 N N . PHE A 1 195 ? 16.491 -32.731 -9.186 1.00 74.88 195 PHE A N 1
ATOM 1531 C CA . PHE A 1 195 ? 16.757 -33.825 -8.239 1.00 74.88 195 PHE A CA 1
ATOM 1532 C C . PHE A 1 195 ? 17.734 -34.879 -8.813 1.00 74.88 195 PHE A C 1
ATOM 1534 O O . PHE A 1 195 ? 17.439 -36.069 -8.874 1.00 74.88 195 PHE A O 1
ATOM 1541 N N . SER A 1 196 ? 18.908 -34.449 -9.277 1.00 79.44 196 SER A N 1
ATOM 1542 C CA . SER A 1 196 ? 19.989 -35.341 -9.722 1.00 79.44 196 SER A CA 1
ATOM 1543 C C . SER A 1 196 ? 20.902 -35.742 -8.557 1.00 79.44 196 SER A C 1
ATOM 1545 O O . SER A 1 196 ? 21.041 -34.993 -7.590 1.00 79.44 196 SER A O 1
ATOM 1547 N N . GLN A 1 197 ? 21.556 -36.911 -8.642 1.00 70.25 197 GLN A N 1
ATOM 1548 C CA . GLN A 1 197 ? 22.404 -37.467 -7.567 1.00 70.25 197 GLN A CA 1
ATOM 1549 C C . GLN A 1 197 ? 23.516 -36.515 -7.078 1.00 70.25 197 GLN A C 1
ATOM 1551 O O . GLN A 1 197 ? 23.900 -36.595 -5.915 1.00 70.25 197 GLN A O 1
ATOM 1556 N N . GLY A 1 198 ? 23.989 -35.584 -7.916 1.00 75.31 198 GLY A N 1
ATOM 1557 C CA . GLY A 1 198 ? 24.981 -34.564 -7.543 1.00 75.31 198 GLY A CA 1
ATOM 1558 C C . GLY A 1 198 ? 24.407 -33.239 -7.014 1.00 75.31 198 GLY A C 1
ATOM 1559 O O . GLY A 1 198 ? 25.168 -32.402 -6.541 1.00 75.31 198 GLY A O 1
ATOM 1560 N N . ASN A 1 199 ? 23.086 -33.028 -7.081 1.00 75.44 199 ASN A N 1
ATOM 1561 C CA . ASN A 1 199 ? 22.434 -31.737 -6.812 1.00 75.44 199 ASN A CA 1
ATOM 1562 C C . ASN A 1 199 ? 21.313 -31.811 -5.752 1.00 75.44 199 ASN A C 1
ATOM 1564 O O . ASN A 1 199 ? 20.564 -30.851 -5.548 1.00 75.44 199 ASN A O 1
ATOM 1568 N N . ILE A 1 200 ? 21.195 -32.941 -5.049 1.00 79.50 200 ILE A N 1
ATOM 1569 C CA . ILE A 1 200 ? 20.158 -33.181 -4.030 1.00 79.50 200 ILE A CA 1
ATOM 1570 C C . ILE A 1 200 ? 20.201 -32.109 -2.935 1.00 79.50 200 ILE A C 1
ATOM 1572 O O . ILE A 1 200 ? 19.165 -31.553 -2.577 1.00 79.50 200 ILE A O 1
ATOM 1576 N N . LEU A 1 201 ? 21.397 -31.782 -2.431 1.00 76.75 201 LEU A N 1
ATOM 1577 C CA . LEU A 1 201 ? 21.557 -30.824 -1.336 1.00 76.75 201 LEU A CA 1
ATOM 1578 C C . LEU A 1 201 ? 21.134 -29.407 -1.746 1.00 76.75 201 LEU A C 1
ATOM 1580 O O . LEU A 1 201 ? 20.392 -28.757 -1.014 1.00 76.75 201 LEU A O 1
ATOM 1584 N N . ASN A 1 202 ? 21.543 -28.951 -2.934 1.00 75.38 202 ASN A N 1
ATOM 1585 C CA . ASN A 1 202 ? 21.146 -27.640 -3.453 1.00 75.38 202 ASN A CA 1
ATOM 1586 C C . ASN A 1 202 ? 19.640 -27.577 -3.716 1.00 75.38 202 ASN A C 1
ATOM 1588 O O . ASN A 1 202 ? 19.001 -26.577 -3.402 1.00 75.38 202 ASN A O 1
ATOM 1592 N N . THR A 1 203 ? 19.059 -28.657 -4.243 1.00 78.56 203 THR A N 1
ATOM 1593 C CA . THR A 1 203 ? 17.619 -28.751 -4.512 1.00 78.56 203 THR A CA 1
ATOM 1594 C C . THR A 1 203 ? 16.807 -28.738 -3.215 1.00 78.56 203 THR A C 1
ATOM 1596 O O . THR A 1 203 ? 15.806 -28.032 -3.117 1.00 78.56 203 THR A O 1
ATOM 1599 N N . LEU A 1 204 ? 17.264 -29.447 -2.179 1.00 80.19 204 LEU A N 1
ATOM 1600 C CA . LEU A 1 204 ? 16.655 -29.423 -0.848 1.00 80.19 204 LEU A CA 1
ATOM 1601 C C . LEU A 1 204 ? 16.751 -28.031 -0.207 1.00 80.19 204 LEU A C 1
ATOM 1603 O O . LEU A 1 204 ? 15.773 -27.539 0.355 1.00 80.19 204 LEU A O 1
ATOM 1607 N N . LEU A 1 205 ? 17.907 -27.376 -0.333 1.00 76.38 205 LEU A N 1
ATOM 1608 C CA . LEU A 1 205 ? 18.128 -26.016 0.154 1.00 76.38 205 LEU A CA 1
ATOM 1609 C C . LEU A 1 205 ? 17.224 -25.015 -0.584 1.00 76.38 205 LEU A C 1
ATOM 1611 O O . LEU A 1 205 ? 16.590 -24.173 0.053 1.00 76.38 205 LEU A O 1
ATOM 1615 N N . LEU A 1 206 ? 17.084 -25.154 -1.905 1.00 77.88 206 LEU A N 1
ATOM 1616 C CA . LEU A 1 206 ? 16.178 -24.355 -2.729 1.00 77.88 206 LEU A CA 1
ATOM 1617 C C . LEU A 1 206 ? 14.711 -24.537 -2.307 1.00 77.88 206 LEU A C 1
ATOM 1619 O O . LEU A 1 206 ? 13.997 -23.544 -2.156 1.00 77.88 206 LEU A O 1
ATOM 1623 N N . TYR A 1 207 ? 14.265 -25.770 -2.048 1.00 80.00 207 TYR A N 1
ATOM 1624 C CA . TYR A 1 207 ? 12.921 -26.026 -1.520 1.00 80.00 207 TYR A CA 1
ATOM 1625 C C . TYR A 1 207 ? 12.721 -25.453 -0.115 1.00 80.00 207 TYR A C 1
ATOM 1627 O O . TYR A 1 207 ? 11.659 -24.898 0.162 1.00 80.00 207 TYR A O 1
ATOM 1635 N N . GLY A 1 208 ? 13.734 -25.517 0.753 1.00 78.88 208 GLY A N 1
ATOM 1636 C CA . GLY A 1 208 ? 13.708 -24.873 2.068 1.00 78.88 208 GLY A CA 1
ATOM 1637 C C . GLY A 1 208 ? 13.531 -23.354 1.969 1.00 78.88 208 GLY A C 1
ATOM 1638 O O . GLY A 1 208 ? 12.672 -22.785 2.646 1.00 78.88 208 GLY A O 1
ATOM 1639 N N . ILE A 1 209 ? 14.276 -22.704 1.065 1.00 74.88 209 ILE A N 1
ATOM 1640 C CA . ILE A 1 209 ? 14.120 -21.274 0.758 1.00 74.88 209 ILE A CA 1
ATOM 1641 C C . ILE A 1 209 ? 12.700 -20.983 0.254 1.00 74.88 209 ILE A C 1
ATOM 1643 O O . ILE A 1 209 ? 12.032 -20.089 0.779 1.00 74.88 209 ILE A O 1
ATOM 1647 N N . ALA A 1 210 ? 12.214 -21.741 -0.731 1.00 80.31 210 ALA A N 1
ATOM 1648 C CA . ALA A 1 210 ? 10.892 -21.540 -1.325 1.00 80.31 210 ALA A CA 1
ATOM 1649 C C . ALA A 1 210 ? 9.750 -21.732 -0.310 1.00 80.31 210 ALA A C 1
ATOM 1651 O O . ALA A 1 210 ? 8.811 -20.935 -0.275 1.00 80.31 210 ALA A O 1
ATOM 1652 N N . PHE A 1 211 ? 9.843 -22.744 0.553 1.00 81.19 211 PHE A N 1
ATOM 1653 C CA . PHE A 1 211 ? 8.858 -23.023 1.598 1.00 81.19 211 PHE A CA 1
ATOM 1654 C C . PHE A 1 211 ? 8.728 -21.858 2.584 1.00 81.19 211 PHE A C 1
ATOM 1656 O O . PHE A 1 211 ? 7.625 -21.404 2.894 1.00 81.19 211 PHE A O 1
ATOM 1663 N N . ILE A 1 212 ? 9.857 -21.324 3.042 1.00 77.19 212 ILE A N 1
ATOM 1664 C CA . ILE A 1 212 ? 9.865 -20.224 4.005 1.00 77.19 212 ILE A CA 1
ATOM 1665 C C . ILE A 1 212 ? 9.429 -18.909 3.351 1.00 77.19 212 ILE A C 1
ATOM 1667 O O . ILE A 1 212 ? 8.697 -18.139 3.976 1.00 77.19 212 ILE A O 1
ATOM 1671 N N . LEU A 1 213 ? 9.793 -18.665 2.086 1.00 74.88 213 LEU A N 1
ATOM 1672 C CA . LEU A 1 213 ? 9.223 -17.558 1.310 1.00 74.88 213 LEU A CA 1
ATOM 1673 C C . LEU A 1 213 ? 7.694 -17.668 1.232 1.00 74.88 213 LEU A C 1
ATOM 1675 O O . LEU A 1 213 ? 7.003 -16.677 1.469 1.00 74.88 213 LEU A O 1
ATOM 1679 N N . GLY A 1 214 ? 7.158 -18.867 0.992 1.00 82.19 214 GLY A N 1
ATOM 1680 C CA . GLY A 1 214 ? 5.718 -19.129 1.017 1.00 82.19 214 GLY A CA 1
ATOM 1681 C C . GLY A 1 214 ? 5.066 -18.767 2.357 1.00 82.19 214 GLY A C 1
ATOM 1682 O O . GLY A 1 214 ? 4.058 -18.058 2.381 1.00 82.19 214 GLY A O 1
ATOM 1683 N N . ILE A 1 215 ? 5.669 -19.171 3.480 1.00 82.38 215 ILE A N 1
ATOM 1684 C CA . ILE A 1 215 ? 5.193 -18.813 4.831 1.00 82.38 215 ILE A CA 1
ATOM 1685 C C . ILE A 1 215 ? 5.280 -17.297 5.074 1.00 82.38 215 ILE A C 1
ATOM 1687 O O . ILE A 1 215 ? 4.358 -16.699 5.637 1.00 82.38 215 ILE A O 1
ATOM 1691 N N . SER A 1 216 ? 6.355 -16.649 4.623 1.00 73.44 216 SER A N 1
ATOM 1692 C CA . SER A 1 216 ? 6.543 -15.198 4.743 1.00 73.44 216 SER A CA 1
ATOM 1693 C C . SER A 1 216 ? 5.454 -14.421 3.993 1.00 73.44 216 SER A C 1
ATOM 1695 O O . SER A 1 216 ? 4.832 -13.511 4.541 1.00 73.44 216 SER A O 1
ATOM 1697 N N . ILE A 1 217 ? 5.124 -14.839 2.771 1.00 78.69 217 ILE A N 1
ATOM 1698 C CA . ILE A 1 217 ? 4.035 -14.230 1.997 1.00 78.69 217 ILE A CA 1
ATOM 1699 C C . ILE A 1 217 ? 2.681 -14.497 2.670 1.00 78.69 217 ILE A C 1
ATOM 1701 O O . ILE A 1 217 ? 1.890 -13.571 2.864 1.00 78.69 217 ILE A O 1
ATOM 1705 N N . GLY A 1 218 ? 2.411 -15.741 3.080 1.00 83.12 218 GLY A N 1
ATOM 1706 C CA . GLY A 1 218 ? 1.146 -16.116 3.723 1.00 83.12 218 GLY A CA 1
ATOM 1707 C C . GLY A 1 218 ? 0.884 -15.351 5.023 1.00 83.12 218 GLY A C 1
ATOM 1708 O O . GLY A 1 218 ? -0.229 -14.897 5.291 1.00 83.12 218 GLY A O 1
ATOM 1709 N N . SER A 1 219 ? 1.923 -15.131 5.816 1.00 80.06 219 SER A N 1
ATOM 1710 C CA . SER A 1 219 ? 1.832 -14.364 7.055 1.00 80.06 219 SER A CA 1
ATOM 1711 C C . SER A 1 219 ? 1.679 -12.856 6.826 1.00 80.06 219 SER A C 1
ATOM 1713 O O . SER A 1 219 ? 0.927 -12.204 7.554 1.00 80.06 219 SER A O 1
ATOM 1715 N N . MET A 1 220 ? 2.296 -12.297 5.780 1.00 76.75 220 MET A N 1
ATOM 1716 C CA . MET A 1 220 ? 2.064 -10.913 5.359 1.00 76.75 220 MET A CA 1
ATOM 1717 C C . MET A 1 220 ? 0.600 -10.694 4.947 1.00 76.75 220 MET A C 1
ATOM 1719 O O . MET A 1 220 ? 0.002 -9.680 5.316 1.00 76.75 220 MET A O 1
ATOM 1723 N N . LEU A 1 221 ? -0.013 -11.666 4.260 1.00 83.12 221 LEU A N 1
ATOM 1724 C CA . LEU A 1 221 ? -1.443 -11.638 3.933 1.00 83.12 221 LEU A CA 1
ATOM 1725 C C . LEU A 1 221 ? -2.317 -11.669 5.194 1.00 83.12 221 LEU A C 1
ATOM 1727 O O . LEU A 1 221 ? -3.222 -10.845 5.328 1.00 83.12 221 LEU A O 1
ATOM 1731 N N . LEU A 1 222 ? -2.024 -12.556 6.151 1.00 85.81 222 LEU A N 1
ATOM 1732 C CA . LEU A 1 222 ? -2.737 -12.602 7.435 1.00 85.81 222 LEU A CA 1
ATOM 1733 C C . LEU A 1 222 ? -2.607 -11.287 8.212 1.00 85.81 222 LEU A C 1
ATOM 1735 O O . LEU A 1 222 ? -3.596 -10.798 8.760 1.00 85.81 222 LEU A O 1
ATOM 1739 N N . ARG A 1 223 ? -1.421 -10.671 8.207 1.00 83.56 223 ARG A N 1
ATOM 1740 C CA . ARG A 1 223 ? -1.187 -9.364 8.831 1.00 83.56 223 ARG A CA 1
ATOM 1741 C C . ARG A 1 223 ? -1.996 -8.262 8.154 1.00 83.56 223 ARG A C 1
ATOM 1743 O O . ARG A 1 223 ? -2.571 -7.429 8.846 1.00 83.56 223 ARG A O 1
ATOM 1750 N N . ARG A 1 224 ? -2.102 -8.272 6.822 1.00 85.75 224 ARG A N 1
ATOM 1751 C CA . ARG A 1 224 ? -2.954 -7.329 6.081 1.00 85.75 224 ARG A CA 1
ATOM 1752 C C . ARG A 1 224 ? -4.426 -7.468 6.473 1.00 85.75 224 ARG A C 1
ATOM 1754 O O . ARG A 1 224 ? -5.103 -6.461 6.656 1.00 85.75 224 ARG A O 1
ATOM 1761 N N . ILE A 1 225 ? -4.906 -8.699 6.639 1.00 86.44 225 ILE A N 1
ATOM 1762 C CA . ILE A 1 225 ? -6.269 -8.966 7.111 1.00 86.44 225 ILE A CA 1
ATOM 1763 C C . ILE A 1 225 ? -6.444 -8.457 8.551 1.00 86.44 225 ILE A C 1
ATOM 1765 O O . ILE A 1 225 ? -7.426 -7.778 8.839 1.00 86.44 225 ILE A O 1
ATOM 1769 N N . ALA A 1 226 ? -5.486 -8.715 9.445 1.00 88.50 226 ALA A N 1
ATOM 1770 C CA . ALA A 1 226 ? -5.527 -8.218 10.821 1.00 88.50 226 ALA A CA 1
ATOM 1771 C C . ALA A 1 226 ? -5.560 -6.681 10.883 1.00 88.50 226 ALA A C 1
ATOM 1773 O O . ALA A 1 226 ? -6.334 -6.119 11.652 1.00 88.50 226 ALA A O 1
ATOM 1774 N N . MET A 1 227 ? -4.792 -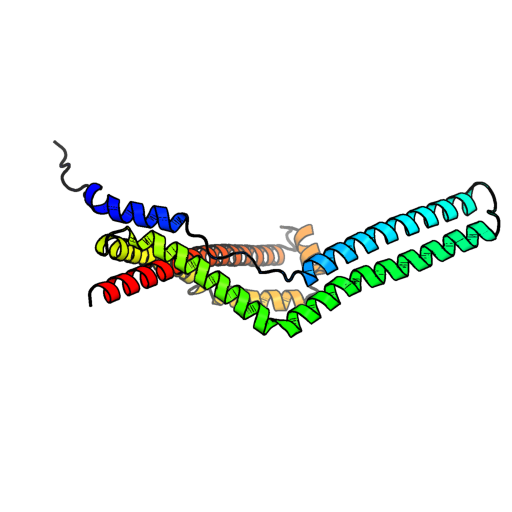5.996 10.029 1.00 87.00 227 MET A N 1
ATOM 1775 C CA . MET A 1 227 ? -4.821 -4.532 9.909 1.00 87.00 227 MET A CA 1
ATOM 1776 C C . MET A 1 227 ? -6.201 -4.003 9.504 1.00 87.00 227 MET A C 1
ATOM 1778 O O . MET A 1 227 ? -6.635 -2.978 10.021 1.00 87.00 227 MET A O 1
ATOM 1782 N N . HIS A 1 228 ? -6.916 -4.708 8.625 1.00 88.75 228 HIS A N 1
ATOM 1783 C CA . HIS A 1 228 ? -8.279 -4.326 8.256 1.00 88.75 228 HIS A CA 1
ATOM 1784 C C . HIS A 1 228 ? -9.255 -4.442 9.438 1.00 88.75 228 HIS A C 1
ATOM 1786 O O . HIS A 1 228 ? -10.029 -3.520 9.683 1.00 88.75 228 HIS A O 1
ATOM 1792 N N . TYR A 1 229 ? -9.179 -5.524 10.218 1.00 89.25 229 TYR A N 1
ATOM 1793 C CA . TYR A 1 229 ? -9.995 -5.666 11.429 1.00 89.25 229 TYR A CA 1
ATOM 1794 C C . TYR A 1 229 ? -9.616 -4.651 12.518 1.00 89.25 229 TYR A C 1
ATOM 1796 O O . TYR A 1 229 ? -10.496 -4.150 13.213 1.00 89.25 229 TYR A O 1
ATOM 1804 N N . ARG A 1 230 ? -8.330 -4.296 12.650 1.00 90.12 230 ARG A N 1
ATOM 1805 C CA . ARG A 1 230 ? -7.881 -3.217 13.550 1.00 90.12 230 ARG A CA 1
ATOM 1806 C C . ARG A 1 230 ? -8.509 -1.875 13.169 1.00 90.12 230 ARG A C 1
ATOM 1808 O O . ARG A 1 230 ? -9.066 -1.218 14.033 1.00 90.12 230 ARG A O 1
ATOM 1815 N N . TYR A 1 231 ? -8.541 -1.542 11.879 1.00 91.12 231 TYR A N 1
ATOM 1816 C CA . TYR A 1 231 ? -9.247 -0.351 11.397 1.00 91.12 231 TYR A CA 1
ATOM 1817 C C . TYR A 1 231 ? -10.740 -0.359 11.778 1.00 91.12 231 TYR A C 1
ATOM 1819 O O . TYR A 1 231 ? -11.261 0.633 12.281 1.00 91.12 231 TYR A O 1
ATOM 1827 N N . GLN A 1 232 ? -11.437 -1.489 11.609 1.00 90.81 232 GLN A N 1
ATOM 1828 C CA . GLN A 1 232 ? -12.844 -1.608 12.025 1.00 90.81 232 GLN A CA 1
ATOM 1829 C C . GLN A 1 232 ? -13.027 -1.431 13.540 1.00 90.81 232 GLN A C 1
ATOM 1831 O O . GLN A 1 232 ? -13.989 -0.792 13.972 1.00 90.81 232 GLN A O 1
ATOM 1836 N N . LYS A 1 233 ? -12.102 -1.965 14.348 1.00 92.62 233 LYS A N 1
ATOM 1837 C CA . LYS A 1 233 ? -12.073 -1.741 15.798 1.00 92.62 233 LYS A CA 1
ATOM 1838 C C . LYS A 1 233 ? -11.911 -0.254 16.124 1.00 92.62 233 LYS A C 1
ATOM 1840 O O . LYS A 1 233 ? -12.655 0.247 16.963 1.00 92.62 233 LYS A O 1
ATOM 1845 N N . ASP A 1 234 ? -10.997 0.449 15.462 1.00 91.25 234 ASP A N 1
ATOM 1846 C CA . ASP A 1 234 ? -10.763 1.876 15.708 1.00 91.25 234 ASP A CA 1
ATOM 1847 C C . ASP A 1 234 ? -12.031 2.701 15.417 1.00 91.25 234 ASP A C 1
ATOM 1849 O O . ASP A 1 234 ? -12.428 3.543 16.226 1.00 91.25 234 ASP A O 1
ATOM 1853 N N . LEU A 1 235 ? -12.753 2.395 14.327 1.00 91.31 235 LEU A N 1
ATOM 1854 C CA . LEU A 1 235 ? -14.050 3.020 14.023 1.00 91.31 235 LEU A CA 1
ATOM 1855 C C . LEU A 1 235 ? -15.093 2.781 15.128 1.00 91.31 235 LEU A C 1
ATOM 1857 O O . LEU A 1 235 ? -15.813 3.710 15.507 1.00 91.31 235 LEU A O 1
ATOM 1861 N N . LEU A 1 236 ? -15.175 1.556 15.660 1.00 91.25 236 LEU A N 1
ATOM 1862 C CA . LEU A 1 236 ? -16.066 1.225 16.777 1.00 91.25 236 LEU A CA 1
ATOM 1863 C C . LEU A 1 236 ? -15.698 1.995 18.047 1.00 91.25 236 LEU A C 1
ATOM 1865 O O . LEU A 1 236 ? -16.584 2.531 18.712 1.00 91.25 236 LEU A O 1
ATOM 1869 N N . GLU A 1 237 ? -14.410 2.100 18.380 1.00 91.56 237 GLU A N 1
ATOM 1870 C CA . GLU A 1 237 ? -13.957 2.872 19.540 1.00 91.56 237 GLU A CA 1
ATOM 1871 C C . GLU A 1 237 ? -14.315 4.354 19.415 1.00 91.56 237 GLU A C 1
ATOM 1873 O O . GLU A 1 237 ? -14.822 4.948 20.370 1.00 91.56 237 GLU A O 1
ATOM 1878 N N . PHE A 1 238 ? -14.134 4.949 18.233 1.00 89.31 238 PHE A N 1
ATOM 1879 C CA . PHE A 1 238 ? -14.555 6.327 17.981 1.00 89.31 238 PHE A CA 1
ATOM 1880 C C . PHE A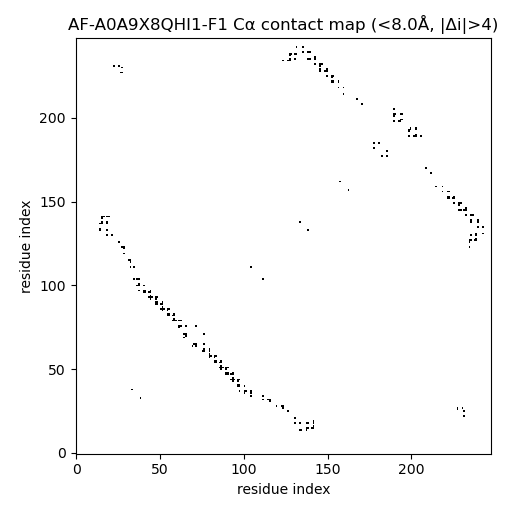 1 238 ? -16.075 6.508 18.079 1.00 89.31 238 PHE A C 1
ATOM 1882 O O . PHE A 1 238 ? -16.538 7.509 18.638 1.00 89.31 238 PHE A O 1
ATOM 1889 N N . ALA A 1 239 ? -16.864 5.556 17.573 1.00 89.69 239 ALA A N 1
ATOM 1890 C CA . ALA A 1 239 ? -18.323 5.590 17.681 1.00 89.69 239 ALA A CA 1
ATOM 1891 C C . ALA A 1 239 ? -18.792 5.496 19.143 1.00 89.69 239 ALA A C 1
ATOM 1893 O O . ALA A 1 239 ? -19.655 6.272 19.565 1.00 89.69 239 ALA A O 1
ATOM 1894 N N . LEU A 1 240 ? -18.186 4.600 19.927 1.00 90.44 240 LEU A N 1
ATOM 1895 C CA . LEU A 1 240 ? -18.477 4.418 21.348 1.00 90.44 240 LEU A CA 1
ATOM 1896 C C . LEU A 1 240 ? -18.129 5.664 22.169 1.00 90.44 240 LEU A C 1
ATOM 1898 O O . LEU A 1 240 ? -18.975 6.114 22.943 1.00 90.44 240 LEU A O 1
ATOM 1902 N N . ARG A 1 241 ? -16.9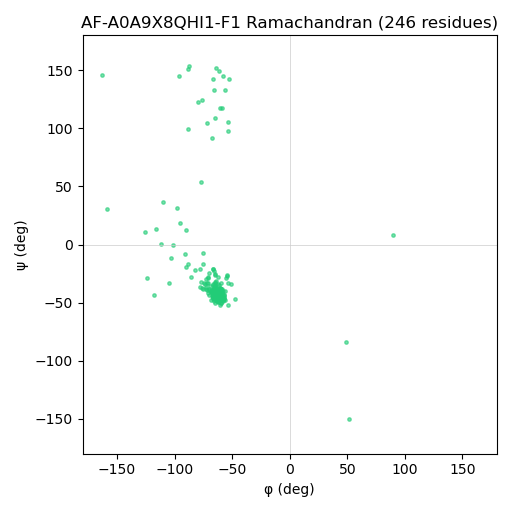53 6.274 21.951 1.00 88.94 241 ARG A N 1
ATOM 1903 C CA . ARG A 1 241 ? -16.538 7.522 22.628 1.00 88.94 241 ARG A CA 1
ATOM 1904 C C . ARG A 1 241 ? -17.522 8.668 22.380 1.00 88.94 241 ARG A C 1
ATOM 1906 O O . ARG A 1 241 ? -18.015 9.291 23.313 1.00 88.94 241 ARG A O 1
ATOM 1913 N N . LYS A 1 242 ? -17.925 8.890 21.126 1.00 85.50 242 LYS A N 1
ATOM 1914 C CA . LYS A 1 242 ? -18.928 9.924 20.804 1.00 85.50 242 LYS A CA 1
ATOM 1915 C C . LYS A 1 242 ? -20.292 9.674 21.446 1.00 85.50 242 LYS A C 1
ATOM 1917 O O . LYS A 1 242 ? -21.062 10.616 21.629 1.00 85.50 242 LYS A O 1
ATOM 1922 N N . LYS A 1 243 ? -20.636 8.413 21.711 1.00 84.19 243 LYS A N 1
ATOM 1923 C CA . LYS A 1 243 ? -21.913 8.030 22.322 1.00 84.19 243 LYS A CA 1
ATOM 1924 C C . LYS A 1 243 ? -21.864 8.100 23.850 1.00 84.19 243 LYS A C 1
ATOM 1926 O O . LYS A 1 243 ? -22.898 8.365 24.455 1.00 84.19 243 LYS A O 1
ATOM 1931 N N . SER A 1 244 ? -20.694 7.912 24.467 1.00 79.00 244 SER A N 1
ATOM 1932 C CA . SER A 1 244 ? -20.496 8.189 25.895 1.00 79.00 244 SER A CA 1
ATOM 1933 C C . SER A 1 244 ? -20.518 9.684 26.198 1.00 79.00 244 SER A C 1
ATOM 1935 O O . SER A 1 244 ? -21.138 10.075 27.180 1.00 79.00 244 SER A O 1
ATOM 1937 N N . ASP A 1 245 ? -19.926 10.511 25.333 1.00 74.62 245 ASP A N 1
ATOM 1938 C CA . ASP A 1 245 ? -19.869 11.965 25.538 1.00 74.62 245 ASP A CA 1
ATOM 1939 C C . ASP A 1 245 ? -21.238 12.639 25.365 1.00 74.62 245 ASP A C 1
ATOM 1941 O O . ASP A 1 245 ? -21.523 13.627 26.023 1.00 74.62 245 ASP A O 1
ATOM 1945 N N . SER A 1 246 ? -22.125 12.070 24.540 1.00 63.25 246 SER A N 1
ATOM 1946 C CA . SER A 1 246 ? -23.499 12.564 24.344 1.00 63.25 246 SER A CA 1
ATOM 1947 C C . SER A 1 246 ? -24.464 12.240 25.498 1.00 63.25 246 SER A C 1
ATOM 1949 O O . SER A 1 246 ? -25.618 12.658 25.441 1.00 63.25 246 SER A O 1
ATOM 1951 N N . LYS A 1 247 ? -24.044 11.435 26.483 1.00 56.09 247 LYS A N 1
ATOM 1952 C CA . LYS A 1 247 ? -24.836 11.089 27.680 1.00 56.09 247 LYS A CA 1
ATOM 1953 C C . LYS A 1 247 ? -24.414 11.879 28.931 1.00 56.09 247 LYS A C 1
ATOM 1955 O O . LYS A 1 247 ? -24.993 11.638 29.989 1.00 56.09 247 LYS A O 1
ATOM 1960 N N . LYS A 1 248 ? -23.412 12.758 28.822 1.00 44.84 248 LYS A N 1
ATOM 1961 C CA . LYS A 1 248 ? -23.082 13.776 29.830 1.00 44.84 248 LYS A CA 1
ATOM 1962 C C . LYS A 1 248 ? -23.823 15.066 29.514 1.00 44.84 248 LYS A C 1
ATOM 1964 O O . LYS A 1 248 ? -24.184 15.747 30.493 1.00 44.84 248 LYS A O 1
#

Mean predicted aligned error: 13.56 Å

Sequence (248 aa):
MTNKANEPDDEALRPTWKVLHYLSECKPFSKVVKTSIEVIAQKVANQCLGFAFLFLASSVVFAYFNNHEEKLTPVLRDLGVSLAYAAIILSIASMLAPIIASCISLIRWEKLSFQTFDAEIRHDFKNVTGLRQFEKTALEDAKAWIEVKISRLEAKVGYFFGEKTAAFAMLAISYSCVKALGGREWLTQTFSAGFSQGNILNTLLLYGIAFILGISIGSMLLRRIAMHYRYQKDLLEFALRKKSDSKK

Nearest PDB structures (foldseek):
  3i2w-assembly1_B  TM=2.529E-01  e=1.507E+00  Drosophila melanogaster
  2x3v-assembly2_C  TM=2.304E-01  e=1.507E+00  Mus musculus
  9cpb-assembly1_6T  TM=3.393E-01  e=7.279E+00  Bos taurus

pLDDT: mean 79.26, std 10.48, range [41.12, 93.06]

Foldseek 3Di:
DPDPPDDPPVVVCVLLVVLVVLLVVQDQDDDQPQDPQLVVLLVLLVVLQVLLVVLLVVLVVLVVCCPPPDPDDPVSNVSSVVSNVSSVVSNVSSVVSNVVSVVVCVVCVVVSVVVSVVVSVVSLVVSLVVSLPGDLVSLVVNLVVLVVVLVVLVVVLCVLCVVCVVLVVVVVVVQVVCVVVVNPVLVVCLVVCDCDPVNVVVNVNVVSNVVVVVSVVVSVVSVVVSVSSVSSSVSSVVSSVVVVVVVD

Organism: NCBI:txid243924